Protein AF-A0AAW2NXW3-F1 (afdb_monomer_lite)

Foldseek 3Di:
DDDDDDDDPDDDDDDDDDDDDPDDDDDDDDDDDDDDDPDPPPPPPPPDALVNVCVVVVCVVPVAQAWDQDRVSAIWGQLQGPPRDPVNIHGVVVVVCQACPDVVVVHVNDDDDDDDDRLSNVLNVLVVVQVVQVVVCVVVVPDDGDEAEAECVVPVPLVSLLSCQQSCQVVLHAYEYADPVSLVSRLVSNVNHHPSRDYHYHHDADPVNVVVVVVSVVPD

pLDDT: mean 82.77, std 23.35, range [29.09, 98.38]

InterPro domains:
  IPR000183 Ornithine/DAP/Arg decarboxylase [PR01179] (150-168)
  IPR000183 Ornithine/DAP/Arg decarboxylase [PR01179] (174-186)
  IPR002985 Arginine decarboxylase [PR01180] (118-133)
  IPR002985 Arginine decarboxylase [PR01180] (142-156)
  IPR002985 Arginine decarboxylase [PR01180] (200-215)
  IPR002985 Arginine decarboxylase [PTHR43295] (1-215)
  IPR009006 Alanine racemase/group IV decarboxylase, C-terminal [G3DSA:2.40.37.10] (53-134)
  IPR022644 Orn/DAP/Arg decarboxylase 2, N-terminal [PF02784] (145-211)
  IPR022653 Orn/DAP/Arg decarboxylase 2, pyridoxal-phosphate binding site [PS00878] (150-168)
  IPR029066 PLP-binding barrel [G3DSA:3.20.20.10] (135-218)
  IPR029066 PLP-binding barrel [SSF51419] (118-214)

Organism: NCBI:txid2727405

Radius of gyration: 26.41 Å; chains: 1; bounding box: 57×68×71 Å

Structure (mmCIF, N/CA/C/O backbone):
data_AF-A0AAW2NXW3-F1
#
_entry.id   AF-A0AAW2NXW3-F1
#
loop_
_atom_site.group_PDB
_atom_site.id
_atom_site.type_symbol
_atom_site.label_atom_id
_atom_site.label_alt_id
_atom_site.label_comp_id
_atom_site.label_asym_id
_atom_site.label_entity_id
_atom_site.label_seq_id
_atom_site.pdbx_PDB_ins_code
_atom_site.Cartn_x
_atom_site.Cartn_y
_atom_site.Cartn_z
_atom_site.occupancy
_atom_site.B_iso_or_equiv
_atom_site.auth_seq_id
_atom_site.auth_comp_id
_atom_site.auth_asym_id
_atom_site.auth_atom_id
_atom_site.pdbx_PDB_model_num
ATOM 1 N N . MET A 1 1 ? -32.831 2.245 -18.316 1.00 34.44 1 MET A N 1
ATOM 2 C CA . MET A 1 1 ? -31.480 2.529 -18.850 1.00 34.44 1 MET A CA 1
ATOM 3 C C . MET A 1 1 ? -30.605 1.353 -18.450 1.00 34.44 1 MET A C 1
ATOM 5 O O . MET A 1 1 ? -30.630 1.027 -17.270 1.00 34.44 1 MET A O 1
ATOM 9 N N . PRO A 1 2 ? -30.022 0.610 -19.402 1.00 33.34 2 PRO A N 1
ATOM 10 C CA . PRO A 1 2 ? -29.651 -0.782 -19.176 1.00 33.34 2 PRO A CA 1
ATOM 11 C C . PRO A 1 2 ? -28.351 -0.919 -18.380 1.00 33.34 2 PRO A C 1
ATOM 13 O O . PRO A 1 2 ? -27.400 -0.168 -18.585 1.00 33.34 2 PRO A O 1
ATOM 16 N N . ALA A 1 3 ? -28.355 -1.900 -17.479 1.00 31.42 3 ALA A N 1
ATOM 17 C CA . ALA A 1 3 ? -27.211 -2.366 -16.716 1.00 31.42 3 ALA A CA 1
ATOM 18 C C . ALA A 1 3 ? -26.227 -3.098 -17.640 1.00 31.42 3 ALA A C 1
ATOM 20 O O . ALA A 1 3 ? -26.610 -4.011 -18.374 1.00 31.42 3 ALA A O 1
ATOM 21 N N . LEU A 1 4 ? -24.963 -2.683 -17.599 1.00 32.81 4 LEU A N 1
ATOM 22 C CA . LEU A 1 4 ? -23.849 -3.374 -18.236 1.00 32.81 4 LEU A CA 1
ATOM 23 C C . LEU A 1 4 ? -23.325 -4.404 -17.231 1.00 32.81 4 LEU A C 1
ATOM 25 O O . LEU A 1 4 ? -22.691 -4.057 -16.239 1.00 32.81 4 LEU A O 1
ATOM 29 N N . ALA A 1 5 ? -23.672 -5.667 -17.467 1.00 31.00 5 ALA A N 1
ATOM 30 C CA . ALA A 1 5 ? -23.136 -6.803 -16.741 1.00 31.00 5 ALA A CA 1
ATOM 31 C C . ALA A 1 5 ? -21.663 -6.997 -17.134 1.00 31.00 5 ALA A C 1
ATOM 33 O O . ALA A 1 5 ? -21.364 -7.330 -18.281 1.00 31.00 5 ALA A O 1
ATOM 34 N N . CYS A 1 6 ? -20.747 -6.794 -16.190 1.00 33.09 6 CYS A N 1
ATOM 35 C CA . CYS A 1 6 ? -19.387 -7.306 -16.305 1.00 33.09 6 CYS A CA 1
ATOM 36 C C . CYS A 1 6 ? -19.410 -8.782 -15.901 1.00 33.09 6 CYS A C 1
ATOM 38 O O . CYS A 1 6 ? -19.396 -9.115 -14.718 1.00 33.09 6 CYS A O 1
ATOM 40 N N . CYS A 1 7 ? -19.486 -9.669 -16.891 1.00 30.23 7 CYS A N 1
ATOM 41 C CA . CYS A 1 7 ? -19.223 -11.088 -16.697 1.00 30.23 7 CYS A CA 1
ATOM 42 C C . CYS A 1 7 ? -17.738 -11.256 -16.347 1.00 30.23 7 CYS A C 1
ATOM 44 O O . CYS A 1 7 ? -16.876 -11.057 -17.200 1.00 30.23 7 CYS A O 1
ATOM 46 N N . VAL A 1 8 ? -17.439 -11.597 -15.095 1.00 34.78 8 VAL A N 1
ATOM 47 C CA . VAL A 1 8 ? -16.129 -12.131 -14.713 1.00 34.78 8 VAL A CA 1
ATOM 48 C C . VAL A 1 8 ? -16.218 -13.640 -14.894 1.00 34.78 8 VAL A C 1
ATOM 50 O O . VAL A 1 8 ? -16.958 -14.308 -14.171 1.00 34.78 8 VAL A O 1
ATOM 53 N N . ASP A 1 9 ? -15.515 -14.168 -15.895 1.00 29.09 9 ASP A N 1
ATOM 54 C CA . ASP A 1 9 ? -15.383 -15.610 -16.089 1.00 29.09 9 ASP A CA 1
ATOM 55 C C . ASP A 1 9 ? -14.769 -16.245 -14.835 1.00 29.09 9 ASP A C 1
ATOM 57 O O . ASP A 1 9 ? -13.710 -15.839 -14.346 1.00 29.09 9 ASP A O 1
ATOM 61 N N . ALA A 1 10 ? -15.470 -17.246 -14.305 1.00 32.59 10 ALA A N 1
ATOM 62 C CA . ALA A 1 10 ? -15.062 -18.009 -13.140 1.00 32.59 10 ALA A CA 1
ATOM 63 C C . ALA A 1 10 ? -13.725 -18.716 -13.412 1.00 32.59 10 ALA A C 1
ATOM 65 O O . ALA A 1 10 ? -13.622 -19.596 -14.269 1.00 32.59 10 ALA A O 1
ATOM 66 N N . ALA A 1 11 ? -12.694 -18.338 -12.656 1.00 35.19 11 ALA A N 1
ATOM 67 C CA . ALA A 1 11 ? -11.405 -19.007 -12.675 1.00 35.19 11 ALA A CA 1
ATOM 68 C C . ALA A 1 11 ? -11.547 -20.465 -12.204 1.00 35.19 11 ALA A C 1
ATOM 70 O O . ALA A 1 11 ? -12.103 -20.758 -11.144 1.00 35.19 11 ALA A O 1
ATOM 71 N N . VAL A 1 12 ? -11.012 -21.372 -13.019 1.00 35.22 12 VAL A N 1
ATOM 72 C CA . VAL A 1 12 ? -10.866 -22.806 -12.755 1.00 35.22 12 VAL A CA 1
ATOM 73 C C . VAL A 1 12 ? -10.149 -23.034 -11.419 1.00 35.22 12 VAL A C 1
ATOM 75 O O . VAL A 1 12 ? -9.087 -22.467 -11.165 1.00 35.22 12 VAL A O 1
ATOM 78 N N . SER A 1 13 ? -10.727 -23.885 -10.569 1.00 32.75 13 SER A N 1
ATOM 79 C CA . SER A 1 13 ? -10.173 -24.267 -9.266 1.00 32.75 13 SER A CA 1
ATOM 80 C C . SER A 1 13 ? -8.780 -24.911 -9.402 1.00 32.75 13 SER A C 1
ATOM 82 O O . SER A 1 13 ? -8.627 -25.837 -10.204 1.00 32.75 13 SER A O 1
ATOM 84 N N . PRO A 1 14 ? -7.765 -24.511 -8.611 1.00 34.91 14 PRO A N 1
ATOM 85 C CA . PRO A 1 14 ? -6.488 -25.207 -8.608 1.00 34.91 14 PRO A CA 1
ATOM 86 C C . PRO A 1 14 ? -6.605 -26.546 -7.868 1.00 34.91 14 PRO A C 1
ATOM 88 O O . PRO A 1 14 ? -7.103 -26.618 -6.744 1.00 34.91 14 PRO A O 1
ATOM 91 N N . GLN A 1 15 ? -6.129 -27.613 -8.512 1.00 31.02 15 GLN A N 1
ATOM 92 C CA . GLN A 1 15 ? -5.978 -28.941 -7.916 1.00 31.02 15 GLN A CA 1
ATOM 93 C C . GLN A 1 15 ? -5.048 -28.910 -6.684 1.00 31.02 15 GLN A C 1
ATOM 95 O O . GLN A 1 15 ? -4.090 -28.132 -6.657 1.00 31.02 15 GLN A O 1
ATOM 100 N N . PRO A 1 16 ? -5.287 -29.770 -5.675 1.00 29.66 16 PRO A N 1
ATOM 101 C CA . PRO A 1 16 ? -4.491 -29.802 -4.457 1.00 29.66 16 PRO A CA 1
ATOM 102 C C . PRO A 1 16 ? -3.085 -30.353 -4.729 1.00 29.66 16 PRO A C 1
ATOM 104 O O . PRO A 1 16 ? -2.904 -31.438 -5.279 1.00 29.66 16 PRO A O 1
ATOM 107 N N . TYR A 1 17 ? -2.079 -29.597 -4.299 1.00 34.62 17 TYR A N 1
ATOM 108 C CA . TYR A 1 17 ? -0.668 -29.971 -4.303 1.00 34.62 17 TYR A CA 1
ATOM 109 C C . TYR A 1 17 ? -0.425 -31.129 -3.320 1.00 34.62 17 TYR A C 1
ATOM 111 O O . TYR A 1 17 ? -0.245 -30.938 -2.119 1.00 34.62 17 TYR A O 1
ATOM 119 N N . ALA A 1 18 ? -0.413 -32.358 -3.828 1.00 29.73 18 ALA A N 1
ATOM 120 C CA . ALA A 1 18 ? 0.073 -33.509 -3.081 1.00 29.73 18 ALA A CA 1
ATOM 121 C C . ALA A 1 18 ? 1.613 -33.502 -3.071 1.00 29.73 18 ALA A C 1
ATOM 123 O O . ALA A 1 18 ? 2.258 -33.759 -4.088 1.00 29.73 18 ALA A O 1
ATOM 124 N N . PHE A 1 19 ? 2.205 -33.216 -1.908 1.00 34.91 19 PHE A N 1
ATOM 125 C CA . PHE A 1 19 ? 3.604 -33.535 -1.621 1.00 34.91 19 PHE A CA 1
ATOM 126 C C . PHE A 1 19 ? 3.775 -35.057 -1.683 1.00 34.91 19 PHE A C 1
ATOM 128 O O . PHE A 1 19 ? 3.238 -35.774 -0.840 1.00 34.91 19 PHE A O 1
ATOM 135 N N . SER A 1 20 ? 4.519 -35.555 -2.669 1.00 35.38 20 SER A N 1
ATOM 136 C CA . SER A 1 20 ? 4.907 -36.964 -2.745 1.00 35.38 20 SER A CA 1
ATOM 137 C C . SER A 1 20 ? 6.428 -37.098 -2.824 1.00 35.38 20 SER A C 1
ATOM 139 O O . SER A 1 20 ? 7.076 -36.477 -3.658 1.00 35.38 20 SER A O 1
ATOM 141 N N . GLY A 1 21 ? 6.957 -37.892 -1.888 1.00 29.89 21 GLY A N 1
ATOM 142 C CA . GLY A 1 21 ? 8.035 -38.858 -2.112 1.00 29.89 21 GLY A CA 1
ATOM 143 C C . GLY A 1 21 ? 9.401 -38.329 -2.542 1.00 29.89 21 GLY A C 1
ATOM 144 O O . GLY A 1 21 ? 9.671 -38.124 -3.717 1.00 29.89 21 GLY A O 1
ATOM 145 N N . TRP A 1 22 ? 10.312 -38.240 -1.582 1.00 34.41 22 TRP A N 1
ATOM 146 C CA . TRP A 1 22 ? 11.756 -38.162 -1.783 1.00 34.41 22 TRP A CA 1
ATOM 147 C C . TRP A 1 22 ? 12.298 -39.565 -2.109 1.00 34.41 22 TRP A C 1
ATOM 149 O O . TRP A 1 22 ? 12.953 -40.198 -1.284 1.00 34.41 22 TRP A O 1
ATOM 159 N N . ASP A 1 23 ? 12.014 -40.078 -3.306 1.00 34.47 23 ASP A N 1
ATOM 160 C CA . ASP A 1 23 ? 12.577 -41.359 -3.741 1.00 34.47 23 ASP A CA 1
ATOM 161 C C . ASP A 1 23 ? 14.023 -41.172 -4.218 1.00 34.47 23 ASP A C 1
ATOM 163 O O . ASP A 1 23 ? 14.317 -40.649 -5.293 1.00 34.47 23 ASP A O 1
ATOM 167 N N . SER A 1 24 ? 14.947 -41.603 -3.361 1.00 37.62 24 SER A N 1
ATOM 168 C CA . SER A 1 24 ? 16.380 -41.690 -3.631 1.00 37.62 24 SER A CA 1
ATOM 169 C C . SER A 1 24 ? 16.678 -42.986 -4.387 1.00 37.62 24 SER A C 1
ATOM 171 O O . SER A 1 24 ? 16.947 -44.015 -3.772 1.00 37.62 24 SER A O 1
ATOM 173 N N . VAL A 1 25 ? 16.649 -42.950 -5.721 1.00 38.06 25 VAL A N 1
ATOM 174 C CA . VAL A 1 25 ? 17.168 -44.041 -6.563 1.00 38.06 25 VAL A CA 1
ATOM 175 C C . VAL A 1 25 ? 18.072 -43.453 -7.644 1.00 38.06 25 VAL A C 1
ATOM 177 O O . VAL A 1 25 ? 17.638 -42.689 -8.501 1.00 38.06 25 VAL A O 1
ATOM 180 N N . LEU A 1 26 ? 19.359 -43.800 -7.578 1.00 37.09 26 LEU A N 1
ATOM 181 C CA . LEU A 1 26 ? 20.359 -43.459 -8.591 1.00 37.09 26 LEU A CA 1
ATOM 182 C C . LEU A 1 26 ? 20.044 -44.197 -9.909 1.00 37.09 26 LEU A C 1
ATOM 184 O O . LEU A 1 26 ? 19.761 -45.397 -9.862 1.00 37.09 26 LEU A O 1
ATOM 188 N N . PRO A 1 27 ? 20.125 -43.549 -11.085 1.00 40.31 27 PRO A N 1
ATOM 189 C CA . PRO A 1 27 ? 19.896 -44.230 -12.354 1.00 40.31 27 PRO A CA 1
ATOM 190 C C . PRO A 1 27 ? 21.089 -45.121 -12.738 1.00 40.31 27 PRO A C 1
ATOM 192 O O . PRO A 1 27 ? 22.247 -44.706 -12.671 1.00 40.31 27 PRO A O 1
ATOM 195 N N . ALA A 1 28 ? 20.791 -46.352 -13.158 1.00 44.47 28 ALA A N 1
ATOM 196 C CA . ALA A 1 28 ? 21.757 -47.313 -13.683 1.00 44.47 28 ALA A CA 1
ATOM 197 C C . ALA A 1 28 ? 22.238 -46.945 -15.102 1.00 44.47 28 ALA A C 1
ATOM 199 O O . ALA A 1 28 ? 21.503 -46.354 -15.894 1.00 44.47 28 ALA A O 1
ATOM 200 N N . SER A 1 29 ? 23.478 -47.330 -15.417 1.00 39.34 29 SER A N 1
ATOM 201 C CA . SER A 1 29 ? 24.148 -47.137 -16.711 1.00 39.34 29 SER A CA 1
ATOM 202 C C . SER A 1 29 ? 23.419 -47.825 -17.885 1.00 39.34 29 SER A C 1
ATOM 204 O O . SER A 1 29 ? 22.845 -48.899 -17.693 1.00 39.34 29 SER A O 1
ATOM 206 N N . PRO A 1 30 ? 23.467 -47.269 -19.113 1.00 46.16 30 PRO A N 1
ATOM 207 C CA . PRO A 1 30 ? 22.699 -47.780 -20.250 1.00 46.16 30 PRO A CA 1
ATOM 208 C C . PRO A 1 30 ? 23.391 -48.964 -20.960 1.00 46.16 30 PRO A C 1
ATOM 210 O O . PRO A 1 30 ? 24.623 -49.039 -20.955 1.00 46.16 30 PRO A O 1
ATOM 213 N N . PRO A 1 31 ? 22.640 -49.859 -21.637 1.00 39.12 31 PRO A N 1
ATOM 214 C CA . PRO A 1 31 ? 23.224 -50.854 -22.526 1.00 39.12 31 PRO A CA 1
ATOM 215 C C . PRO A 1 31 ? 23.544 -50.249 -23.903 1.00 39.12 31 PRO A C 1
ATOM 217 O O . PRO A 1 31 ? 22.767 -49.491 -24.482 1.00 39.12 31 PRO A O 1
ATOM 220 N N . SER A 1 32 ? 24.702 -50.620 -24.440 1.00 41.66 32 SER A N 1
ATOM 221 C CA . SER A 1 32 ? 25.136 -50.359 -25.811 1.00 41.66 32 SER A CA 1
ATOM 222 C C . SER A 1 32 ? 24.399 -51.263 -26.804 1.00 41.66 32 SER A C 1
ATOM 224 O O . SER A 1 32 ? 24.387 -52.467 -26.580 1.00 41.66 32 SER A O 1
ATOM 226 N N . HIS A 1 33 ? 23.849 -50.719 -27.901 1.00 36.16 33 HIS A N 1
ATOM 227 C CA . HIS A 1 33 ? 24.070 -51.195 -29.284 1.00 36.16 33 HIS A CA 1
ATOM 228 C C . HIS A 1 33 ? 23.225 -50.454 -30.345 1.00 36.16 33 HIS A C 1
ATOM 230 O O . HIS A 1 33 ? 22.079 -50.079 -30.123 1.00 36.16 33 HIS A O 1
ATOM 236 N N . ASN A 1 34 ? 23.838 -50.376 -31.532 1.00 35.91 34 ASN A N 1
ATOM 237 C CA . ASN A 1 34 ? 23.347 -50.046 -32.874 1.00 35.91 34 ASN A CA 1
ATOM 238 C C . ASN A 1 34 ? 23.176 -48.579 -33.304 1.00 35.91 34 ASN A C 1
ATOM 240 O O . ASN A 1 34 ? 22.115 -47.966 -33.260 1.00 35.91 34 ASN A O 1
ATOM 244 N N . THR A 1 35 ? 24.272 -48.103 -33.898 1.00 43.00 35 THR A N 1
ATOM 245 C CA . THR A 1 35 ? 24.396 -47.031 -34.884 1.00 43.00 35 THR A CA 1
ATOM 246 C C . THR A 1 35 ? 23.439 -47.204 -36.067 1.00 43.00 35 THR A C 1
ATOM 248 O O . THR A 1 35 ? 23.684 -48.003 -36.968 1.00 43.00 35 THR A O 1
ATOM 251 N N . SER A 1 36 ? 22.394 -46.382 -36.100 1.00 39.72 36 SER A N 1
ATOM 252 C CA . SER A 1 36 ? 21.793 -45.883 -37.339 1.00 39.72 36 SER A CA 1
ATOM 253 C C . SER A 1 36 ? 21.987 -44.373 -37.326 1.00 39.72 36 SER A C 1
ATOM 255 O O . SER A 1 36 ? 21.439 -43.676 -36.476 1.00 39.72 36 SER A O 1
ATOM 257 N N . SER A 1 37 ? 22.857 -43.883 -38.203 1.00 44.09 37 SER A N 1
ATOM 258 C CA . SER A 1 37 ? 23.232 -42.477 -38.314 1.00 44.09 37 SER A CA 1
ATOM 259 C C . SER A 1 37 ? 22.058 -41.638 -38.822 1.00 44.09 37 SER A C 1
ATOM 261 O O . SER A 1 37 ? 21.928 -41.394 -40.021 1.00 44.09 37 SER A O 1
ATOM 263 N N . VAL A 1 38 ? 21.213 -41.171 -37.908 1.00 46.75 38 VAL A N 1
ATOM 264 C CA . VAL A 1 38 ? 20.462 -39.933 -38.110 1.00 46.75 38 VAL A CA 1
ATOM 265 C C . VAL A 1 38 ? 21.359 -38.834 -37.565 1.00 46.75 38 VAL A C 1
ATOM 267 O O . VAL A 1 38 ? 21.702 -38.838 -36.383 1.00 46.75 38 VAL A O 1
ATOM 270 N N . ALA A 1 39 ? 21.824 -37.955 -38.453 1.00 42.72 39 ALA A N 1
ATOM 271 C CA . ALA A 1 39 ? 22.606 -36.786 -38.078 1.00 42.72 39 ALA A CA 1
ATOM 272 C C . ALA A 1 39 ? 21.916 -36.080 -36.899 1.00 42.72 39 ALA A C 1
ATOM 274 O O . ALA A 1 39 ? 20.696 -35.894 -36.960 1.00 42.72 39 ALA A O 1
ATOM 275 N N . PRO A 1 40 ? 22.635 -35.694 -35.829 1.00 45.16 40 PRO A N 1
ATOM 276 C CA . PRO A 1 40 ? 22.021 -34.860 -34.819 1.00 45.16 40 PRO A CA 1
ATOM 277 C C . PRO A 1 40 ? 21.632 -33.577 -35.544 1.00 45.16 40 PRO A C 1
ATOM 279 O O . PRO A 1 40 ? 22.501 -32.846 -36.024 1.00 45.16 40 PRO A O 1
ATOM 282 N N . ALA A 1 41 ? 20.326 -33.334 -35.681 1.00 49.22 41 ALA A N 1
ATOM 283 C CA . ALA A 1 41 ? 19.840 -31.996 -35.947 1.00 49.22 41 ALA A CA 1
ATOM 284 C C . ALA A 1 41 ? 20.521 -31.139 -34.889 1.00 49.22 41 ALA A C 1
ATOM 286 O O . ALA A 1 41 ? 20.299 -31.342 -33.694 1.00 49.22 41 ALA A O 1
ATOM 287 N N . SER A 1 42 ? 21.462 -30.307 -35.328 1.00 46.72 42 SER A N 1
ATOM 288 C CA . SER A 1 42 ? 22.181 -29.382 -34.477 1.00 46.72 42 SER A CA 1
ATOM 289 C C . SER A 1 42 ? 21.118 -28.625 -33.702 1.00 46.72 42 SER A C 1
ATOM 291 O O . SER A 1 42 ? 20.422 -27.789 -34.282 1.00 46.72 42 SER A O 1
ATOM 293 N N . ALA A 1 43 ? 20.928 -28.981 -32.432 1.00 57.59 43 ALA A N 1
ATOM 294 C CA . ALA A 1 43 ? 20.093 -28.223 -31.532 1.00 57.59 43 ALA A CA 1
ATOM 295 C C . ALA A 1 43 ? 20.817 -26.893 -31.389 1.00 57.59 43 ALA A C 1
ATOM 297 O O . ALA A 1 43 ? 21.755 -26.753 -30.605 1.00 57.59 43 ALA A O 1
ATOM 298 N N . VAL A 1 44 ? 20.452 -25.952 -32.257 1.00 56.41 44 VAL A N 1
ATOM 299 C CA . VAL A 1 44 ? 20.810 -24.550 -32.124 1.00 56.41 44 VAL A CA 1
ATOM 300 C C . VAL A 1 44 ? 20.444 -24.224 -30.679 1.00 56.41 44 VAL A C 1
ATOM 302 O O . VAL A 1 44 ? 19.284 -24.461 -30.322 1.00 56.41 44 VAL A O 1
ATOM 305 N N . PRO A 1 45 ? 21.385 -23.810 -29.811 1.00 58.12 45 PRO A N 1
ATOM 306 C CA . PRO A 1 45 ? 21.021 -23.450 -28.452 1.00 58.12 45 PRO A CA 1
ATOM 307 C C . PRO A 1 45 ? 19.915 -22.409 -28.576 1.00 58.12 45 PRO A C 1
ATOM 309 O O . PRO A 1 45 ? 20.114 -21.379 -29.225 1.00 58.12 45 PRO A O 1
ATOM 312 N N . ALA A 1 46 ? 18.721 -22.750 -28.084 1.00 72.56 46 ALA A N 1
ATOM 313 C CA . ALA A 1 46 ? 17.541 -21.919 -28.251 1.00 72.56 46 ALA A CA 1
ATOM 314 C C . ALA A 1 46 ? 17.906 -20.502 -27.801 1.00 72.56 46 ALA A C 1
ATOM 316 O O . ALA A 1 46 ? 18.374 -20.319 -26.675 1.00 72.56 46 ALA A O 1
ATOM 317 N N . VAL A 1 47 ? 17.774 -19.528 -28.708 1.00 87.75 47 VAL A N 1
ATOM 318 C CA . VAL A 1 47 ? 18.184 -18.144 -28.450 1.00 87.75 47 VAL A CA 1
ATOM 319 C C . VAL A 1 47 ? 17.536 -17.695 -27.142 1.00 87.75 47 VAL A C 1
ATOM 321 O O . VAL A 1 47 ? 16.317 -17.788 -26.983 1.00 87.75 47 VAL A O 1
ATOM 324 N N . TRP A 1 48 ? 18.359 -17.276 -26.176 1.00 89.50 48 TRP A N 1
ATOM 325 C CA . TRP A 1 48 ? 17.872 -16.886 -24.858 1.00 89.50 48 TRP A CA 1
ATOM 326 C C . TRP A 1 48 ? 16.928 -15.690 -24.994 1.00 89.50 48 TRP A C 1
ATOM 328 O O . TRP A 1 48 ? 17.323 -14.639 -25.498 1.00 89.50 48 TRP A O 1
ATOM 338 N N . SER A 1 49 ? 15.676 -15.858 -24.569 1.00 92.94 49 SER A N 1
ATOM 339 C CA . SER A 1 49 ? 14.627 -14.847 -24.699 1.00 92.94 49 SER A CA 1
ATOM 340 C C . SER A 1 49 ? 14.266 -14.241 -23.336 1.00 92.94 49 SER A C 1
ATOM 342 O O . SER A 1 49 ? 14.476 -14.884 -22.303 1.00 92.94 49 SER A O 1
ATOM 344 N N . PRO A 1 50 ? 13.660 -13.038 -23.296 1.00 93.75 50 PRO A N 1
ATOM 345 C CA . PRO A 1 50 ? 13.082 -12.486 -22.069 1.00 93.75 50 PRO A CA 1
ATOM 346 C C . PRO A 1 50 ? 12.118 -13.446 -21.359 1.00 93.75 50 PRO A C 1
ATOM 348 O O . PRO A 1 50 ? 12.122 -13.521 -20.132 1.00 93.75 50 PRO A O 1
ATOM 351 N N . ALA A 1 51 ? 11.350 -14.235 -22.119 1.00 93.00 51 ALA A N 1
ATOM 352 C CA . ALA A 1 51 ? 10.445 -15.243 -21.573 1.00 93.00 51 ALA A CA 1
ATOM 353 C C . ALA A 1 51 ? 11.198 -16.366 -20.838 1.00 93.00 51 ALA A C 1
ATOM 355 O O . ALA A 1 51 ? 10.750 -16.814 -19.785 1.00 93.00 51 ALA A O 1
ATOM 356 N N . HIS A 1 52 ? 12.374 -16.779 -21.332 1.00 93.00 52 HIS A N 1
ATOM 357 C CA . HIS A 1 52 ? 13.223 -17.740 -20.620 1.00 93.00 52 HIS A CA 1
ATOM 358 C C . HIS A 1 52 ? 13.714 -17.171 -19.283 1.00 93.00 52 HIS A C 1
ATOM 360 O O . HIS A 1 52 ? 13.668 -17.878 -18.280 1.00 93.00 52 HIS A O 1
ATOM 366 N N . SER A 1 53 ? 14.117 -15.894 -19.235 1.00 91.12 53 SER A N 1
ATOM 367 C CA . SER A 1 53 ? 14.478 -15.225 -17.974 1.00 91.12 53 SER A CA 1
ATOM 368 C C . SER A 1 53 ? 13.29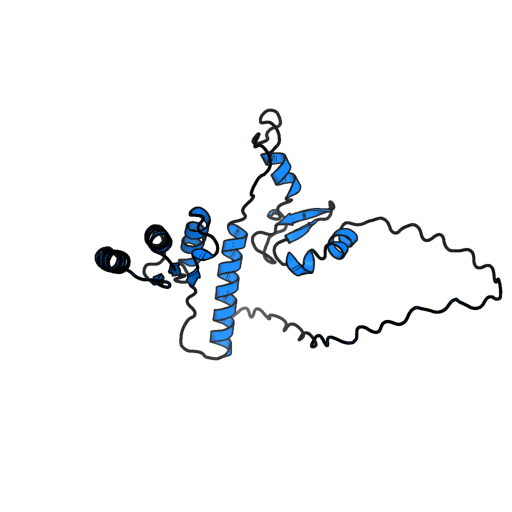5 -15.139 -17.006 1.00 91.12 53 SER A C 1
ATOM 370 O O . SER A 1 53 ? 13.449 -15.457 -15.828 1.00 91.12 53 SER A O 1
ATOM 372 N N . ALA A 1 54 ? 12.115 -14.733 -17.488 1.00 94.12 54 ALA A N 1
ATOM 373 C CA . ALA A 1 54 ? 10.905 -14.631 -16.672 1.00 94.12 54 ALA A CA 1
ATOM 374 C C . ALA A 1 54 ? 10.527 -15.984 -16.050 1.00 94.12 54 ALA A C 1
ATOM 376 O O . ALA A 1 54 ? 10.228 -16.049 -14.857 1.00 94.12 54 ALA A O 1
ATOM 377 N N . LEU A 1 55 ? 10.629 -17.065 -16.834 1.00 94.50 55 LEU A N 1
ATOM 378 C CA . LEU A 1 55 ? 10.383 -18.431 -16.381 1.00 94.50 55 LEU A CA 1
ATOM 379 C C . LEU A 1 55 ? 11.448 -18.914 -15.389 1.00 94.50 55 LEU A C 1
ATOM 381 O O . LEU A 1 55 ? 11.102 -19.445 -14.334 1.00 94.50 55 LEU A O 1
ATOM 385 N N . LEU A 1 56 ? 12.734 -18.706 -15.700 1.00 94.31 56 LEU A N 1
ATOM 386 C CA . LEU A 1 56 ? 13.853 -19.116 -14.846 1.00 94.31 56 LEU A CA 1
ATOM 387 C C . LEU A 1 56 ? 13.749 -18.485 -13.451 1.00 94.31 56 LEU A C 1
ATOM 389 O O . LEU A 1 56 ? 13.882 -19.183 -12.449 1.00 94.31 56 LEU A O 1
ATOM 393 N N . TYR A 1 57 ? 13.471 -17.179 -13.389 1.00 95.25 57 TYR A N 1
ATOM 394 C CA . TYR A 1 57 ? 13.323 -16.434 -12.134 1.00 95.25 57 TYR A CA 1
ATOM 395 C C . TYR A 1 57 ? 11.896 -16.442 -11.571 1.00 95.25 57 TYR A C 1
ATOM 397 O O . TYR A 1 57 ? 11.637 -15.810 -10.544 1.00 95.25 57 TYR A O 1
ATOM 405 N N . ARG A 1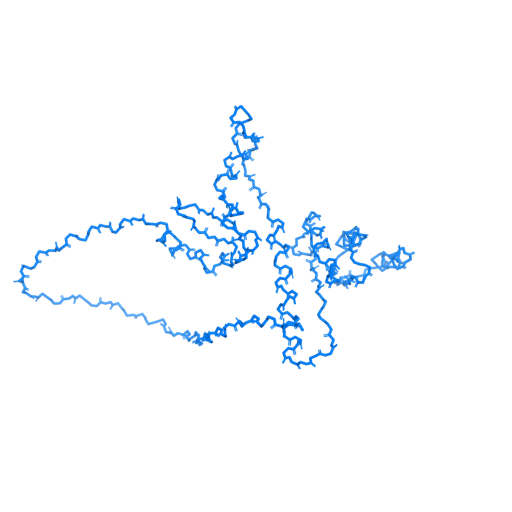 58 ? 10.973 -17.155 -12.230 1.00 95.75 58 ARG A N 1
ATOM 406 C CA . ARG A 1 58 ? 9.555 -17.276 -11.862 1.00 95.75 58 ARG A CA 1
ATOM 407 C C . ARG A 1 58 ? 8.898 -15.930 -11.553 1.00 95.75 58 ARG A C 1
ATOM 409 O O . ARG A 1 58 ? 8.147 -15.823 -10.585 1.00 95.75 58 ARG A O 1
ATOM 416 N N . VAL A 1 59 ? 9.193 -14.907 -12.356 1.00 95.69 59 VAL A N 1
ATOM 417 C CA . VAL A 1 59 ? 8.723 -13.531 -12.115 1.00 95.69 59 VAL A CA 1
ATOM 418 C C . VAL A 1 59 ? 7.200 -13.487 -12.029 1.00 95.69 59 VAL A C 1
ATOM 420 O O . VAL A 1 59 ? 6.665 -12.869 -11.117 1.00 95.69 59 VAL A O 1
ATOM 423 N N . ASP A 1 60 ? 6.500 -14.239 -12.877 1.00 92.06 60 ASP A N 1
ATOM 424 C CA . ASP A 1 60 ? 5.034 -14.293 -12.864 1.00 92.06 60 ASP A CA 1
ATOM 425 C C . ASP A 1 60 ? 4.456 -14.934 -11.588 1.00 92.06 60 ASP A C 1
ATOM 427 O O . ASP A 1 60 ? 3.307 -14.681 -11.239 1.00 92.06 60 ASP A O 1
ATOM 431 N N . GLY A 1 61 ? 5.242 -15.734 -10.857 1.00 94.75 61 GLY A N 1
ATOM 432 C CA . GLY A 1 61 ? 4.790 -16.412 -9.639 1.00 94.75 61 GLY A CA 1
ATOM 433 C C . GLY A 1 61 ? 4.737 -15.516 -8.398 1.00 94.75 61 GLY A C 1
ATOM 434 O O . GLY A 1 61 ? 3.894 -15.729 -7.533 1.00 94.75 61 GLY A O 1
ATOM 435 N N . TRP A 1 62 ? 5.626 -14.525 -8.292 1.00 94.75 62 TRP A N 1
ATOM 436 C CA . TRP A 1 62 ? 5.692 -13.610 -7.139 1.00 94.75 62 TRP A CA 1
ATOM 437 C C . TRP A 1 62 ? 5.424 -12.150 -7.508 1.00 94.75 62 TRP A C 1
ATOM 439 O O . TRP A 1 62 ? 5.045 -11.354 -6.652 1.00 94.75 62 TRP A O 1
ATOM 449 N N . GLY A 1 63 ? 5.661 -11.785 -8.767 1.00 94.62 63 GLY A N 1
ATOM 450 C CA . GLY A 1 63 ? 5.573 -10.420 -9.258 1.00 94.62 63 GLY A CA 1
ATOM 451 C C . GLY A 1 63 ? 4.170 -10.026 -9.692 1.00 94.62 63 GLY A C 1
ATOM 452 O O . GLY A 1 63 ? 3.806 -8.856 -9.575 1.00 94.62 63 GLY A O 1
ATOM 453 N N . ALA A 1 64 ? 3.364 -10.977 -10.166 1.00 92.06 64 ALA A N 1
ATOM 454 C CA . ALA A 1 64 ? 2.040 -10.682 -10.691 1.00 92.06 64 ALA A CA 1
ATOM 455 C C . ALA A 1 64 ? 1.106 -10.064 -9.623 1.00 92.06 64 ALA A C 1
ATOM 457 O O . ALA A 1 64 ? 1.135 -10.467 -8.459 1.00 92.06 64 ALA A O 1
ATOM 458 N N . PRO A 1 65 ? 0.242 -9.102 -10.000 1.00 95.00 65 PRO A N 1
ATOM 459 C CA . PRO A 1 65 ? 0.121 -8.474 -11.323 1.00 95.00 65 PRO A CA 1
ATOM 460 C C . PRO A 1 65 ? 1.059 -7.266 -11.553 1.00 9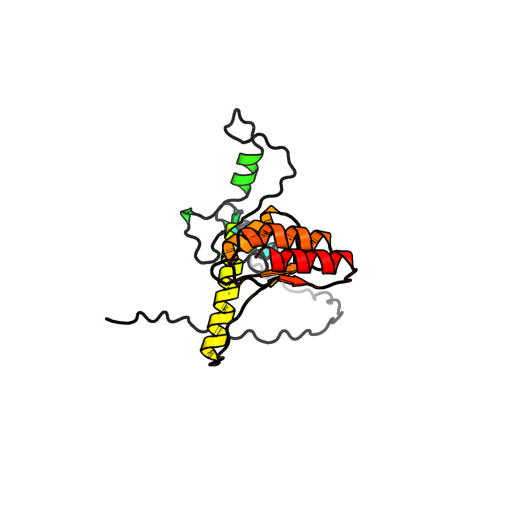5.00 65 PRO A C 1
ATOM 462 O O . PRO A 1 65 ? 0.964 -6.615 -12.590 1.00 95.00 65 PRO A O 1
ATOM 465 N N . TYR A 1 66 ? 1.932 -6.933 -10.599 1.00 97.25 66 TYR A N 1
ATOM 466 C CA . TYR A 1 66 ? 2.650 -5.652 -10.550 1.00 97.25 66 TYR A CA 1
ATOM 467 C C . TYR A 1 66 ? 4.029 -5.665 -11.201 1.00 97.25 66 TYR A C 1
ATOM 469 O O . TYR A 1 66 ? 4.459 -4.645 -11.721 1.00 97.25 66 TYR A O 1
ATOM 477 N N . PHE A 1 67 ? 4.744 -6.784 -11.160 1.00 96.94 67 PHE A N 1
ATOM 478 C CA . PHE A 1 67 ? 6.092 -6.917 -11.699 1.00 96.94 67 PHE A CA 1
ATOM 479 C C . PHE A 1 67 ? 6.106 -7.958 -12.807 1.00 96.94 67 PHE A C 1
ATOM 481 O O . P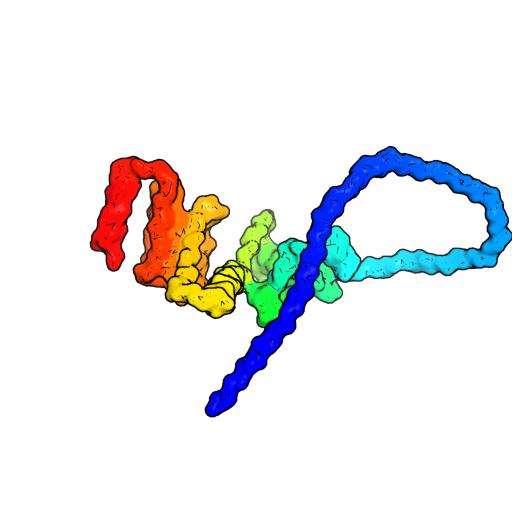HE A 1 67 ? 5.582 -9.058 -12.649 1.00 96.94 67 PHE A O 1
ATOM 488 N N . THR A 1 68 ? 6.723 -7.604 -13.928 1.00 95.38 68 THR A N 1
ATOM 489 C CA . THR A 1 68 ? 6.852 -8.474 -15.099 1.00 95.38 68 THR A CA 1
ATOM 490 C C . THR A 1 68 ? 8.182 -8.225 -15.811 1.00 95.38 68 THR A C 1
ATOM 492 O O . THR A 1 68 ? 8.966 -7.367 -15.401 1.00 95.38 68 THR A O 1
ATOM 495 N N . VAL A 1 69 ? 8.447 -8.972 -16.879 1.00 95.19 69 VAL A N 1
ATOM 496 C CA . VAL A 1 69 ? 9.595 -8.773 -17.767 1.00 95.19 69 VAL A CA 1
ATOM 497 C C . VAL A 1 69 ? 9.092 -8.242 -19.105 1.00 95.19 69 VAL A C 1
ATOM 499 O O . VAL A 1 69 ? 8.274 -8.878 -19.764 1.00 95.19 69 VAL A O 1
ATOM 502 N N . ASN A 1 70 ? 9.579 -7.070 -19.515 1.00 92.62 70 ASN A N 1
ATOM 503 C CA . ASN A 1 70 ? 9.182 -6.453 -20.780 1.00 92.62 70 ASN A CA 1
ATOM 504 C C . ASN A 1 70 ? 9.927 -7.056 -21.989 1.00 92.62 70 ASN A C 1
ATOM 506 O O . ASN A 1 70 ? 10.850 -7.861 -21.848 1.00 92.62 70 ASN A O 1
ATOM 510 N N . SER A 1 71 ? 9.561 -6.635 -23.204 1.00 91.62 71 SER A N 1
ATOM 511 C CA . SER A 1 71 ? 10.162 -7.129 -24.456 1.00 91.62 71 SER A CA 1
ATOM 512 C C . SER A 1 71 ? 11.665 -6.856 -24.583 1.00 91.62 71 SER A C 1
ATOM 514 O O . SER A 1 71 ? 12.342 -7.530 -25.354 1.00 91.62 71 SER A O 1
ATOM 516 N N . ASN A 1 72 ? 12.197 -5.889 -23.828 1.00 91.88 72 ASN A N 1
ATOM 517 C CA . ASN A 1 72 ? 13.627 -5.581 -23.787 1.00 91.88 72 ASN A CA 1
ATOM 518 C C . ASN A 1 72 ? 14.387 -6.456 -22.775 1.00 91.88 72 ASN A C 1
ATOM 520 O O . ASN A 1 72 ? 15.596 -6.300 -22.632 1.00 91.88 72 ASN A O 1
ATOM 524 N N . GLY A 1 73 ? 13.698 -7.348 -22.054 1.00 92.75 73 GLY A N 1
ATOM 525 C CA . GLY A 1 73 ? 14.286 -8.180 -21.004 1.00 92.75 73 GLY A CA 1
ATOM 526 C C . GLY A 1 73 ? 14.468 -7.475 -19.660 1.00 92.75 73 GLY A C 1
ATOM 527 O O . GLY A 1 73 ? 15.099 -8.042 -18.771 1.00 92.75 73 GLY A O 1
ATOM 528 N N . ASN A 1 74 ? 13.921 -6.267 -19.487 1.00 95.44 74 ASN A N 1
ATOM 529 C CA . ASN A 1 74 ? 14.012 -5.520 -18.232 1.00 95.44 74 ASN A CA 1
ATOM 530 C C . ASN A 1 74 ? 12.818 -5.815 -17.322 1.00 95.44 74 ASN A C 1
ATOM 532 O O . ASN A 1 74 ? 11.710 -6.079 -17.798 1.00 95.44 74 ASN A O 1
ATOM 536 N N . VAL A 1 75 ? 13.029 -5.683 -16.010 1.00 96.00 75 VAL A N 1
ATOM 537 C CA . VAL A 1 75 ? 11.927 -5.674 -15.042 1.00 96.00 75 VAL A CA 1
ATOM 538 C C . VAL A 1 75 ? 11.077 -4.432 -15.260 1.00 96.00 75 VAL A C 1
ATOM 540 O O . VAL A 1 75 ? 11.579 -3.309 -15.350 1.00 96.00 75 VAL A O 1
ATOM 543 N N . SER A 1 76 ? 9.780 -4.667 -15.312 1.00 95.94 76 SER A N 1
ATOM 544 C CA . SER A 1 76 ? 8.754 -3.678 -15.565 1.00 95.94 76 SER A CA 1
ATOM 545 C C . SER A 1 76 ? 7.768 -3.638 -14.406 1.00 95.94 76 SER A C 1
ATOM 547 O O . SER A 1 76 ? 7.432 -4.687 -13.853 1.00 95.94 76 SER A O 1
ATOM 549 N N . VAL A 1 77 ? 7.308 -2.443 -14.043 1.00 97.62 77 VAL A N 1
ATOM 550 C CA . VAL A 1 77 ? 6.350 -2.215 -12.958 1.00 97.62 77 VAL A CA 1
ATOM 551 C C . VAL A 1 77 ? 5.031 -1.712 -13.532 1.00 97.62 77 VAL A C 1
ATOM 553 O O . VAL A 1 77 ? 4.999 -0.766 -14.318 1.00 97.62 77 VAL A O 1
ATOM 556 N N . ARG A 1 78 ? 3.941 -2.343 -13.111 1.00 97.50 78 ARG A N 1
ATOM 557 C CA . ARG A 1 78 ? 2.559 -2.059 -13.482 1.00 97.50 78 ARG A CA 1
ATOM 558 C C . ARG A 1 78 ? 1.830 -1.485 -12.265 1.00 97.50 78 ARG A C 1
ATOM 560 O O . ARG A 1 78 ? 1.327 -2.263 -11.456 1.00 97.50 78 ARG A O 1
ATOM 567 N N . PRO A 1 79 ? 1.836 -0.153 -12.063 1.00 96.44 79 PRO A N 1
ATOM 568 C CA . PRO A 1 79 ? 1.357 0.472 -10.827 1.00 96.44 79 PRO A CA 1
ATOM 569 C C . PRO A 1 79 ? -0.096 0.132 -10.468 1.00 96.44 79 PRO A C 1
ATOM 571 O O . PRO A 1 79 ? -0.414 0.019 -9.289 1.00 96.44 79 PRO A O 1
ATOM 574 N N . TYR A 1 80 ? -0.943 -0.108 -11.467 1.00 96.31 80 TYR A N 1
ATOM 575 C CA . TYR A 1 80 ? -2.362 -0.437 -11.315 1.00 96.31 80 TYR A CA 1
ATOM 576 C C . TYR A 1 80 ? -2.645 -1.911 -11.649 1.00 96.31 80 TYR A C 1
ATOM 578 O O . TYR A 1 80 ? -3.687 -2.248 -12.194 1.00 96.31 80 TYR A O 1
ATOM 586 N N . GLY A 1 81 ? -1.674 -2.802 -11.416 1.00 95.12 81 GLY A N 1
ATOM 587 C CA . GLY A 1 81 ? -1.822 -4.234 -11.680 1.00 95.12 81 GLY A CA 1
ATOM 588 C C . GLY A 1 81 ? -2.236 -4.530 -13.127 1.00 95.12 81 GLY A C 1
ATOM 589 O O . GLY A 1 81 ? -1.644 -3.996 -14.069 1.00 95.12 81 GLY A O 1
ATOM 590 N N . VAL A 1 82 ? -3.257 -5.377 -13.296 1.00 92.94 82 VAL A N 1
ATOM 591 C CA . VAL A 1 82 ? -3.798 -5.767 -14.613 1.00 92.94 82 VAL A CA 1
ATOM 592 C C . VAL A 1 82 ? -4.442 -4.603 -15.366 1.00 92.94 82 VAL A C 1
ATOM 594 O O . VAL A 1 82 ? -4.438 -4.613 -16.593 1.00 92.94 82 VAL A O 1
ATOM 597 N N . ASP A 1 83 ? -4.904 -3.581 -14.645 1.00 94.12 83 ASP A N 1
ATOM 598 C CA . ASP A 1 83 ? -5.561 -2.400 -15.208 1.00 94.12 83 ASP A CA 1
ATOM 599 C C . ASP A 1 83 ? -4.559 -1.331 -15.663 1.00 94.12 83 ASP A C 1
ATOM 601 O O . ASP A 1 83 ? -4.950 -0.283 -16.178 1.00 94.12 83 ASP A O 1
ATOM 605 N N . THR A 1 84 ? -3.252 -1.578 -15.505 1.00 95.31 84 THR A N 1
ATOM 606 C CA . THR A 1 84 ? -2.207 -0.645 -15.942 1.00 95.31 84 THR A CA 1
ATOM 607 C C . THR A 1 84 ? -2.238 -0.477 -17.463 1.00 95.31 84 THR A C 1
ATOM 609 O O . THR A 1 84 ? -1.938 -1.428 -18.192 1.00 95.31 84 THR A O 1
ATOM 612 N N . PRO A 1 85 ? -2.489 0.740 -17.982 1.00 94.38 85 PRO A N 1
ATOM 613 C CA . PRO A 1 85 ? -2.373 1.000 -19.409 1.00 94.38 85 PRO A CA 1
ATOM 614 C C . PRO A 1 85 ? -0.926 0.831 -19.881 1.00 94.38 85 PRO A C 1
ATOM 616 O O . PRO A 1 85 ? 0.004 1.254 -19.198 1.00 94.38 85 PRO A O 1
ATOM 619 N N . ALA A 1 86 ? -0.718 0.324 -21.098 1.00 91.00 86 ALA A N 1
ATOM 620 C CA . ALA A 1 86 ? 0.626 0.060 -21.634 1.00 91.00 86 ALA A CA 1
ATOM 621 C C . ALA A 1 86 ? 1.577 1.279 -21.598 1.00 91.00 86 ALA A C 1
ATOM 623 O O . ALA A 1 86 ? 2.785 1.125 -21.454 1.00 91.00 86 ALA A O 1
ATOM 624 N N . HIS A 1 87 ? 1.048 2.504 -21.700 1.00 92.38 87 HIS A N 1
ATOM 625 C CA . HIS A 1 87 ? 1.845 3.736 -21.645 1.00 92.38 87 HIS A CA 1
ATOM 626 C C . HIS A 1 87 ? 2.252 4.163 -20.221 1.00 92.38 87 HIS A C 1
ATOM 628 O O . HIS A 1 87 ? 3.064 5.074 -20.077 1.00 92.38 87 HIS A O 1
ATOM 634 N N . GLN A 1 88 ? 1.685 3.540 -19.184 1.00 94.06 88 GLN A N 1
ATOM 635 C CA . GLN A 1 88 ? 1.992 3.787 -17.769 1.00 94.06 88 GLN A CA 1
ATOM 636 C C . GLN A 1 88 ? 2.859 2.681 -17.158 1.00 94.06 88 GLN A C 1
ATOM 638 O O . GLN A 1 88 ? 3.185 2.734 -15.975 1.00 94.06 88 GLN A O 1
ATOM 643 N N . GLU A 1 89 ? 3.237 1.678 -17.949 1.00 95.62 89 GLU A N 1
ATOM 644 C CA . GLU A 1 89 ? 4.174 0.646 -17.534 1.00 95.62 89 GLU A CA 1
ATOM 645 C C . GLU A 1 89 ? 5.592 1.231 -17.390 1.00 95.62 89 GLU A C 1
ATOM 647 O O . GLU A 1 89 ? 6.104 1.936 -18.265 1.00 95.62 89 GLU A O 1
ATOM 652 N N . ILE A 1 90 ? 6.231 0.951 -16.254 1.00 96.75 90 ILE A N 1
ATOM 653 C CA . ILE A 1 90 ? 7.482 1.590 -15.839 1.00 96.75 90 ILE A CA 1
ATOM 654 C C . ILE A 1 90 ? 8.638 0.599 -15.972 1.00 96.75 90 ILE A C 1
ATOM 656 O O . ILE A 1 90 ? 8.745 -0.352 -15.205 1.00 96.75 90 ILE A O 1
ATOM 660 N N . 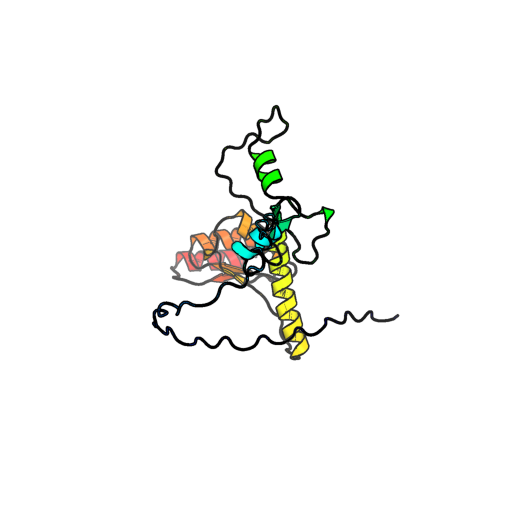ASP A 1 91 ? 9.566 0.865 -16.890 1.00 97.00 91 ASP A N 1
ATOM 661 C CA . ASP A 1 91 ? 10.820 0.110 -16.988 1.00 97.00 91 ASP A CA 1
ATOM 662 C C . ASP A 1 91 ? 11.770 0.505 -15.841 1.00 97.00 91 ASP A C 1
ATOM 664 O O . ASP A 1 91 ? 12.279 1.632 -15.789 1.00 97.00 91 ASP A O 1
ATOM 668 N N . LEU A 1 92 ? 12.022 -0.430 -14.920 1.00 96.00 92 LEU A N 1
ATOM 669 C CA . LEU A 1 92 ? 12.790 -0.178 -13.702 1.00 96.00 92 LEU A CA 1
ATOM 670 C C . LEU A 1 92 ? 14.245 0.205 -14.000 1.00 96.00 92 LEU A C 1
ATOM 672 O O . LEU A 1 92 ? 14.813 1.055 -13.311 1.00 96.00 92 LEU A O 1
ATOM 676 N N . LEU A 1 93 ? 14.843 -0.360 -15.054 1.00 95.88 93 LEU A N 1
ATOM 677 C CA . LEU A 1 93 ? 16.214 -0.030 -15.443 1.00 95.88 93 LEU A CA 1
ATOM 678 C C . LEU A 1 93 ? 16.314 1.431 -15.899 1.00 95.88 93 LEU A C 1
ATOM 680 O O . LEU A 1 93 ? 17.303 2.103 -15.598 1.00 95.88 93 LEU A O 1
ATOM 684 N N . LYS A 1 94 ? 15.287 1.950 -16.584 1.00 95.81 94 LYS A N 1
ATOM 685 C CA . LYS A 1 94 ? 15.233 3.371 -16.965 1.00 95.81 94 LYS A CA 1
ATOM 686 C C . LYS A 1 94 ? 15.147 4.280 -15.742 1.00 95.81 94 LYS A C 1
ATOM 688 O O . LYS A 1 94 ? 15.811 5.314 -15.729 1.00 95.81 94 LYS A O 1
ATOM 693 N N . ILE A 1 95 ? 14.384 3.895 -14.716 1.00 95.44 95 ILE A N 1
ATOM 694 C CA . ILE A 1 95 ? 14.287 4.653 -13.457 1.00 95.44 95 ILE A CA 1
ATOM 695 C C . ILE A 1 95 ? 15.635 4.697 -12.742 1.00 95.44 95 ILE A C 1
ATOM 697 O O . ILE A 1 95 ? 16.080 5.777 -12.360 1.00 95.44 95 ILE A O 1
ATOM 701 N N . VAL A 1 96 ? 16.305 3.549 -12.607 1.00 95.75 96 VAL A N 1
ATOM 702 C CA . VAL A 1 96 ? 17.621 3.476 -11.957 1.00 95.75 96 VAL A CA 1
ATOM 703 C C . VAL A 1 96 ? 18.626 4.364 -12.685 1.00 95.75 96 VAL A C 1
ATOM 705 O O . VAL A 1 96 ? 19.245 5.202 -12.038 1.00 95.75 96 VAL A O 1
ATOM 708 N N . LYS A 1 97 ? 18.716 4.265 -14.020 1.00 95.56 97 LYS A N 1
ATOM 709 C CA . LYS A 1 97 ? 19.587 5.132 -14.831 1.00 95.56 97 LYS A CA 1
ATOM 710 C C . LYS A 1 97 ? 19.248 6.608 -14.645 1.00 95.56 97 LYS A C 1
ATOM 712 O O . LYS A 1 97 ? 20.113 7.399 -14.301 1.00 95.56 97 LYS A O 1
ATOM 717 N N . LYS A 1 98 ? 17.970 6.984 -14.765 1.00 96.00 98 LYS A N 1
ATOM 718 C CA . LYS A 1 98 ? 17.530 8.375 -14.571 1.00 96.00 98 LYS A CA 1
ATOM 719 C C . LYS A 1 98 ? 17.896 8.911 -13.184 1.00 96.00 98 LYS A C 1
ATOM 721 O O . LYS A 1 98 ? 18.254 10.081 -13.063 1.00 96.00 98 LYS A O 1
ATOM 726 N N . ALA A 1 99 ? 17.806 8.080 -12.149 1.00 96.44 99 ALA A N 1
ATOM 727 C CA . ALA A 1 99 ? 18.164 8.457 -10.791 1.00 96.44 99 ALA A CA 1
ATOM 728 C C . ALA A 1 99 ? 19.685 8.588 -10.600 1.00 96.44 99 ALA A C 1
ATOM 730 O O . ALA A 1 99 ? 20.131 9.568 -10.004 1.00 96.44 99 ALA A O 1
ATOM 731 N N . SER A 1 100 ? 20.474 7.642 -11.118 1.00 96.38 100 SER A N 1
ATOM 732 C CA . SER A 1 100 ? 21.926 7.596 -10.910 1.00 96.38 100 SER A CA 1
ATOM 733 C C . SER A 1 100 ? 22.729 8.497 -11.840 1.00 96.38 100 SER A C 1
ATOM 735 O O . SER A 1 100 ? 23.798 8.973 -11.460 1.00 96.38 100 SER A O 1
ATOM 737 N N . ASP A 1 101 ? 22.245 8.722 -13.061 1.00 96.44 101 ASP A N 1
ATOM 738 C CA . ASP A 1 101 ? 23.002 9.437 -14.081 1.00 96.44 101 ASP A CA 1
ATOM 739 C C . ASP A 1 101 ? 23.289 10.881 -13.636 1.00 96.44 101 ASP A C 1
ATOM 741 O O . ASP A 1 101 ? 22.451 11.520 -12.984 1.00 96.44 101 ASP A O 1
ATOM 745 N N . PRO A 1 102 ? 24.465 11.434 -13.985 1.00 94.38 102 PRO A N 1
ATOM 746 C CA . PRO A 1 102 ? 24.810 12.807 -13.656 1.00 94.38 102 PRO A CA 1
ATOM 747 C C . PRO A 1 102 ? 23.778 13.808 -14.176 1.00 94.38 102 PRO A C 1
ATOM 749 O O . PRO A 1 102 ? 23.209 13.649 -15.260 1.00 94.38 102 PRO A O 1
ATOM 752 N N . LYS A 1 103 ? 23.618 14.922 -13.454 1.00 93.69 103 LYS A N 1
ATOM 753 C CA . LYS A 1 103 ? 22.740 16.026 -13.878 1.00 93.69 103 LYS A CA 1
ATOM 754 C C . LYS A 1 103 ? 23.109 16.586 -15.257 1.00 93.69 103 LYS A C 1
ATOM 756 O O . LYS A 1 103 ? 22.224 17.030 -15.979 1.00 93.69 103 LYS A O 1
ATOM 761 N N . SER A 1 104 ? 24.384 16.513 -15.654 1.00 93.75 104 SER A N 1
ATOM 762 C CA . SER A 1 104 ? 24.854 16.913 -16.991 1.00 93.75 104 SER A CA 1
ATOM 763 C C . SER A 1 104 ? 24.281 16.061 -18.130 1.00 93.75 104 SER A C 1
ATOM 765 O O . SER A 1 104 ? 24.170 16.552 -19.247 1.00 93.75 104 SER A O 1
ATOM 767 N N . LEU A 1 105 ? 23.881 14.817 -17.853 1.00 91.38 105 LEU A N 1
ATOM 768 C CA . LEU A 1 105 ? 23.199 13.915 -18.790 1.00 91.38 105 LEU A CA 1
ATOM 769 C C . LEU A 1 105 ? 21.674 13.899 -18.573 1.00 91.38 105 LEU A C 1
ATOM 771 O O . LEU A 1 105 ? 20.967 13.049 -19.109 1.00 91.38 105 LEU A O 1
ATOM 775 N N . GLY A 1 106 ? 21.152 14.835 -17.773 1.00 91.00 106 GLY A N 1
ATOM 776 C CA . GLY A 1 106 ? 19.732 14.939 -17.454 1.00 91.00 106 GLY A CA 1
ATOM 777 C C . GLY A 1 106 ? 19.240 13.945 -16.398 1.00 91.00 106 GLY A C 1
ATOM 778 O O . GLY A 1 106 ? 18.026 13.789 -16.262 1.00 91.00 106 GLY A O 1
ATOM 779 N N . GLY A 1 107 ? 20.127 13.262 -15.669 1.00 93.81 107 GLY A N 1
ATOM 780 C CA . GLY A 1 107 ? 19.763 12.435 -14.515 1.00 93.81 107 GLY A CA 1
ATOM 781 C C . GLY A 1 107 ? 19.634 13.232 -13.210 1.00 93.81 107 GLY A C 1
ATOM 782 O O . GLY A 1 107 ? 19.702 14.463 -13.205 1.00 93.81 107 GLY A O 1
ATOM 783 N N . LEU A 1 108 ? 19.425 12.539 -12.087 1.00 95.75 108 LEU A N 1
ATOM 784 C CA . LEU A 1 108 ? 19.296 13.158 -10.759 1.00 95.75 108 LEU A CA 1
ATOM 785 C C . LEU A 1 108 ? 20.619 13.196 -9.973 1.00 95.75 108 LEU A C 1
ATOM 787 O O . LEU A 1 108 ? 20.732 13.968 -9.018 1.00 95.75 108 LEU A O 1
ATOM 791 N N . GLY A 1 109 ? 21.629 12.429 -10.394 1.00 95.56 109 GLY A N 1
ATOM 792 C CA . GLY A 1 109 ? 22.934 12.331 -9.738 1.00 95.56 109 GLY A CA 1
ATOM 793 C C . GLY A 1 109 ? 22.885 11.693 -8.348 1.00 95.56 109 GLY A C 1
ATOM 794 O O . GLY A 1 109 ? 23.703 12.035 -7.496 1.00 95.56 109 GLY A O 1
ATOM 795 N N . LEU A 1 110 ? 21.905 10.824 -8.090 1.00 96.31 110 LEU A N 1
ATOM 796 C CA . LEU A 1 110 ? 21.767 10.125 -6.815 1.00 96.31 110 LEU A CA 1
ATOM 797 C C . LEU A 1 110 ? 22.743 8.948 -6.742 1.00 96.31 110 LEU A C 1
ATOM 799 O O . LEU A 1 110 ? 22.918 8.204 -7.704 1.00 96.31 110 LEU A O 1
ATOM 803 N N . GLN A 1 111 ? 23.363 8.752 -5.582 1.00 95.12 111 GLN A N 1
ATOM 804 C CA . GLN A 1 111 ? 24.256 7.616 -5.368 1.00 95.12 111 GLN A CA 1
ATOM 805 C C . GLN A 1 111 ? 23.462 6.354 -5.015 1.00 95.12 111 GLN A C 1
ATOM 807 O O . GLN A 1 111 ? 22.488 6.409 -4.267 1.00 95.12 111 GLN A O 1
ATOM 812 N N . LEU A 1 112 ? 23.893 5.215 -5.558 1.00 94.25 112 LEU A N 1
ATOM 813 C CA . LEU A 1 112 ? 23.388 3.894 -5.186 1.00 94.25 112 LEU A CA 1
ATOM 814 C C . LEU A 1 112 ? 24.012 3.456 -3.844 1.00 94.25 112 LEU A C 1
ATOM 816 O O . LEU A 1 112 ? 25.164 3.810 -3.583 1.00 94.25 112 LEU A O 1
ATOM 820 N N . PRO A 1 113 ? 23.310 2.661 -3.012 1.00 95.25 113 PRO A N 1
ATOM 821 C CA . PRO A 1 113 ? 22.014 2.020 -3.259 1.00 95.25 113 PRO A CA 1
ATOM 822 C C . PRO A 1 113 ? 20.813 2.969 -3.117 1.00 95.25 113 PRO A C 1
ATOM 824 O O . PRO A 1 113 ? 20.820 3.886 -2.303 1.00 95.25 113 PRO A O 1
ATOM 827 N N . LEU A 1 114 ? 19.753 2.704 -3.888 1.00 93.69 114 LEU A N 1
ATOM 828 C CA . LEU A 1 114 ? 18.491 3.450 -3.842 1.00 93.69 114 LEU A CA 1
ATOM 829 C C . LEU A 1 114 ? 17.328 2.536 -3.455 1.00 93.69 114 LEU A C 1
ATOM 831 O O . LEU A 1 114 ? 17.244 1.399 -3.916 1.00 93.69 114 LEU A O 1
ATOM 835 N N . ILE A 1 115 ? 16.402 3.069 -2.656 1.00 93.94 115 ILE A N 1
ATOM 836 C CA . ILE A 1 115 ? 15.112 2.436 -2.363 1.00 93.94 115 ILE A CA 1
ATOM 837 C C . ILE A 1 115 ? 14.052 3.134 -3.211 1.00 93.94 115 ILE A C 1
ATOM 839 O O . ILE A 1 115 ? 13.743 4.305 -2.990 1.00 93.94 115 ILE A O 1
ATOM 843 N N . VAL A 1 116 ? 13.498 2.411 -4.183 1.00 93.44 116 VAL A N 1
ATOM 844 C CA . VAL A 1 116 ? 12.422 2.905 -5.049 1.00 93.44 116 VAL A CA 1
ATOM 845 C C . VAL A 1 116 ? 11.086 2.435 -4.490 1.00 93.44 116 VAL A C 1
ATOM 847 O O . VAL A 1 116 ? 10.911 1.258 -4.180 1.00 93.44 116 VAL A O 1
ATOM 850 N N . ARG A 1 117 ? 10.139 3.362 -4.354 1.00 94.75 117 ARG A N 1
ATOM 851 C CA . ARG A 1 117 ? 8.786 3.093 -3.865 1.00 94.75 117 ARG A CA 1
ATOM 852 C C . ARG A 1 117 ? 7.777 3.360 -4.967 1.00 94.75 117 ARG A C 1
ATOM 854 O O . ARG A 1 117 ? 7.934 4.318 -5.718 1.00 94.75 117 ARG A O 1
ATOM 861 N N . PHE A 1 118 ? 6.719 2.558 -4.991 1.00 95.81 118 PHE A N 1
ATOM 862 C CA . PHE A 1 118 ? 5.596 2.709 -5.913 1.00 95.81 118 PHE A CA 1
ATOM 863 C C . PHE A 1 118 ? 4.302 2.887 -5.104 1.00 95.81 118 PHE A C 1
ATOM 865 O O . PHE A 1 118 ? 3.622 1.898 -4.829 1.00 95.81 118 PHE A O 1
ATOM 872 N N . PRO A 1 119 ? 3.970 4.118 -4.666 1.00 96.44 119 PRO A N 1
ATOM 873 C CA . PRO A 1 119 ? 2.748 4.379 -3.901 1.00 96.44 119 PRO A CA 1
ATOM 874 C C . PRO A 1 119 ? 1.475 3.940 -4.634 1.00 96.44 119 PRO A C 1
ATOM 876 O O . PRO A 1 119 ? 0.546 3.459 -3.997 1.00 96.44 119 PRO A O 1
ATOM 879 N N . ASP A 1 120 ? 1.449 4.012 -5.966 1.00 96.69 120 ASP A N 1
ATOM 880 C CA . ASP A 1 120 ? 0.309 3.541 -6.762 1.00 96.69 120 ASP A CA 1
ATOM 881 C C . ASP A 1 120 ? 0.061 2.030 -6.623 1.00 96.69 120 ASP A C 1
ATOM 883 O O . ASP A 1 120 ? -1.089 1.609 -6.534 1.00 96.69 120 ASP A O 1
ATOM 887 N N . VAL A 1 121 ? 1.121 1.218 -6.496 1.00 97.06 121 VAL A N 1
ATOM 888 C CA . VAL A 1 121 ? 0.984 -0.224 -6.213 1.00 97.06 121 VAL A CA 1
ATOM 889 C C . VAL A 1 121 ? 0.321 -0.429 -4.855 1.00 97.06 121 VAL A C 1
ATOM 891 O O . VAL A 1 121 ? -0.572 -1.262 -4.719 1.00 97.06 121 VAL A O 1
ATOM 894 N N . LEU A 1 122 ? 0.735 0.344 -3.848 1.00 96.62 122 LEU A N 1
ATOM 895 C CA . LEU A 1 122 ? 0.152 0.296 -2.508 1.00 96.62 122 LEU A CA 1
ATOM 896 C C . LEU A 1 122 ? -1.327 0.701 -2.525 1.00 96.62 122 LEU A C 1
ATOM 898 O O . LEU A 1 122 ? -2.149 -0.004 -1.943 1.00 96.62 122 LEU A O 1
ATOM 902 N N . LYS A 1 123 ? -1.670 1.777 -3.242 1.00 97.31 123 LYS A N 1
ATOM 903 C CA . LYS A 1 123 ? -3.055 2.201 -3.461 1.00 97.31 123 LYS A CA 1
ATOM 904 C C . LYS A 1 123 ? -3.880 1.081 -4.100 1.00 97.31 123 LYS A C 1
ATOM 906 O O . LYS A 1 123 ? -4.884 0.669 -3.527 1.00 97.31 123 LYS A O 1
ATOM 911 N N . HIS A 1 124 ? -3.414 0.530 -5.221 1.00 97.31 124 HIS A N 1
ATOM 912 C CA . HIS A 1 124 ? -4.120 -0.538 -5.925 1.00 97.31 124 HIS A CA 1
ATOM 913 C C . HIS A 1 124 ? -4.283 -1.791 -5.057 1.00 97.31 124 HIS A C 1
ATOM 915 O O . HIS A 1 124 ? -5.307 -2.463 -5.125 1.00 97.31 124 HIS A O 1
ATOM 921 N N . ARG A 1 125 ? -3.290 -2.138 -4.223 1.00 95.88 125 ARG A N 1
ATOM 922 C CA . ARG A 1 125 ? -3.406 -3.257 -3.270 1.00 95.88 125 ARG A CA 1
ATOM 923 C C . ARG A 1 125 ? -4.510 -3.023 -2.246 1.00 95.88 125 ARG A C 1
ATOM 925 O O . ARG A 1 125 ? -5.210 -3.974 -1.912 1.00 95.88 125 ARG A O 1
ATOM 932 N N . LEU A 1 126 ? -4.639 -1.796 -1.751 1.00 96.50 126 LEU A N 1
ATOM 933 C CA . LEU A 1 126 ? -5.657 -1.435 -0.773 1.00 96.50 126 LEU A CA 1
ATOM 934 C C . LEU A 1 126 ? -7.061 -1.513 -1.382 1.00 96.50 126 LEU A C 1
ATOM 936 O O . LEU A 1 126 ? -7.940 -2.146 -0.809 1.00 96.50 126 LEU A O 1
ATOM 940 N N . GLU A 1 127 ? -7.229 -0.959 -2.584 1.00 96.69 127 GLU A N 1
ATOM 941 C CA . GLU A 1 127 ? -8.471 -1.041 -3.362 1.00 96.69 127 GLU A CA 1
ATOM 942 C C . GLU A 1 127 ? -8.822 -2.499 -3.691 1.00 96.69 127 GLU A C 1
ATOM 944 O O . GLU A 1 127 ? -9.940 -2.936 -3.450 1.00 96.69 127 GLU A O 1
ATOM 949 N N . SER A 1 128 ? -7.848 -3.297 -4.146 1.00 96.25 128 SER A N 1
ATOM 950 C CA . SER A 1 128 ? -8.053 -4.725 -4.438 1.00 96.25 128 SER A CA 1
ATOM 951 C C . SER A 1 128 ? -8.492 -5.516 -3.203 1.00 96.25 128 SER A C 1
ATOM 953 O O . SER A 1 128 ? -9.326 -6.412 -3.311 1.00 96.25 128 SER A O 1
ATOM 955 N N . LEU A 1 129 ? -7.924 -5.206 -2.031 1.00 96.75 129 LEU A N 1
ATOM 956 C CA . LEU A 1 129 ? -8.302 -5.843 -0.772 1.00 96.75 129 LEU A CA 1
ATOM 957 C C . LEU A 1 129 ? -9.744 -5.495 -0.398 1.00 96.75 129 LEU A C 1
ATOM 959 O O . LEU A 1 129 ? -10.509 -6.399 -0.073 1.00 96.75 129 LEU A O 1
ATOM 963 N N . GLN A 1 130 ? -10.114 -4.214 -0.486 1.00 97.12 130 GLN A N 1
ATOM 964 C CA . GLN A 1 130 ? -11.481 -3.769 -0.229 1.00 97.12 130 GLN A CA 1
ATOM 965 C C . GLN A 1 130 ? -12.471 -4.453 -1.180 1.00 97.12 130 GLN A C 1
ATOM 967 O O . GLN A 1 130 ? -13.403 -5.100 -0.713 1.00 97.12 130 GLN A O 1
ATOM 972 N N . CYS A 1 131 ? -12.222 -4.400 -2.493 1.00 96.75 131 CYS A N 1
ATOM 973 C CA . CYS A 1 131 ? -13.090 -5.010 -3.502 1.00 96.75 131 CYS A CA 1
ATOM 974 C C . CYS A 1 131 ? -13.284 -6.516 -3.274 1.00 96.75 131 CYS A C 1
ATOM 976 O O . CYS A 1 131 ? -14.379 -7.036 -3.474 1.00 96.75 131 CYS A O 1
ATOM 978 N N . ALA A 1 132 ? -12.238 -7.230 -2.846 1.00 97.75 132 ALA A N 1
ATOM 979 C CA . ALA A 1 132 ? -12.339 -8.655 -2.546 1.00 97.75 132 ALA A CA 1
ATOM 980 C C . ALA A 1 132 ? -13.274 -8.934 -1.357 1.00 97.75 132 ALA A C 1
ATOM 982 O O . ALA A 1 132 ? -14.050 -9.891 -1.401 1.00 97.75 132 ALA A O 1
ATOM 983 N N . PHE A 1 133 ? -13.219 -8.106 -0.310 1.00 98.25 133 PHE A N 1
ATOM 984 C CA . PHE A 1 133 ? -14.135 -8.219 0.824 1.00 98.25 133 PHE A CA 1
ATOM 985 C C . PHE A 1 133 ? -15.559 -7.805 0.460 1.00 98.25 133 PHE A C 1
ATOM 987 O O . PHE A 1 133 ? -16.484 -8.524 0.825 1.00 98.25 133 PHE A O 1
ATOM 994 N N . ASP A 1 134 ? -15.740 -6.718 -0.289 1.00 97.56 134 ASP A N 1
ATOM 995 C CA . ASP A 1 134 ? -17.062 -6.267 -0.737 1.00 97.56 134 ASP A CA 1
ATOM 996 C C . ASP A 1 134 ? -17.747 -7.352 -1.583 1.00 97.56 134 ASP A C 1
ATOM 998 O O . ASP A 1 134 ? -18.881 -7.736 -1.304 1.00 97.56 134 ASP A O 1
ATOM 1002 N N . PHE A 1 135 ? -17.018 -7.962 -2.525 1.00 98.12 135 PHE A N 1
ATOM 1003 C CA . PHE A 1 135 ? -17.516 -9.092 -3.314 1.00 98.12 135 PHE A CA 1
ATOM 1004 C C . PHE A 1 135 ? -17.920 -10.291 -2.439 1.00 98.12 135 PHE A C 1
ATOM 1006 O O . PHE A 1 135 ? -18.962 -10.917 -2.655 1.00 98.12 135 PHE A O 1
ATOM 1013 N N . ALA A 1 136 ? -17.112 -10.635 -1.432 1.00 98.38 136 ALA A N 1
ATOM 1014 C CA . ALA A 1 136 ? -17.433 -11.726 -0.515 1.00 98.38 136 ALA A CA 1
ATOM 1015 C C . ALA A 1 136 ? -18.682 -11.414 0.329 1.00 98.38 136 ALA A C 1
ATOM 1017 O O . ALA A 1 136 ? -19.541 -12.278 0.484 1.00 98.38 136 ALA A O 1
ATOM 1018 N N . ILE A 1 137 ? -18.812 -10.183 0.825 1.00 98.06 137 ILE A N 1
ATOM 1019 C CA . ILE A 1 137 ? -19.961 -9.715 1.611 1.00 98.06 137 ILE A CA 1
ATOM 1020 C C . ILE A 1 137 ? -21.243 -9.785 0.778 1.00 98.06 137 ILE A C 1
ATOM 1022 O O . ILE A 1 137 ? -22.221 -10.392 1.218 1.00 98.06 137 ILE A O 1
ATOM 1026 N N . GLU A 1 138 ? -21.218 -9.248 -0.444 1.00 97.69 138 GLU A N 1
ATOM 1027 C CA . GLU A 1 138 ? -22.360 -9.270 -1.363 1.00 97.69 138 GLU A CA 1
ATOM 1028 C C . GLU A 1 138 ? -22.752 -10.700 -1.747 1.00 97.69 138 GLU A C 1
ATOM 1030 O O . GLU A 1 138 ? -23.925 -11.067 -1.670 1.00 97.69 138 GLU A O 1
ATOM 1035 N N . SER A 1 139 ? -21.776 -11.541 -2.108 1.00 98.00 139 SER A N 1
ATOM 1036 C CA . SER A 1 139 ? -22.042 -12.923 -2.536 1.00 98.00 139 SER A CA 1
ATOM 1037 C C . SER A 1 139 ? -22.607 -13.816 -1.428 1.00 98.00 139 SER A C 1
ATOM 1039 O O . SER A 1 139 ? -23.277 -14.803 -1.731 1.00 98.00 139 SER A O 1
ATOM 1041 N N . GLN A 1 140 ? -22.350 -13.485 -0.160 1.00 97.88 140 GLN A N 1
ATOM 1042 C CA . GLN A 1 140 ? -22.860 -14.223 0.998 1.00 97.88 140 GLN A CA 1
ATOM 1043 C C . GLN A 1 140 ? -24.076 -13.558 1.658 1.00 97.88 140 GLN A C 1
ATOM 1045 O O . GLN A 1 140 ? -24.625 -14.119 2.605 1.00 97.88 140 GLN A O 1
ATOM 1050 N N . GLY A 1 141 ? -24.505 -12.382 1.187 1.00 97.00 141 GLY A N 1
ATOM 1051 C CA . GLY A 1 141 ? -25.593 -11.621 1.808 1.00 97.00 141 GLY A CA 1
ATOM 1052 C C . GLY A 1 141 ? -25.284 -11.194 3.247 1.00 97.00 141 GLY A C 1
ATOM 1053 O O . GLY A 1 141 ? -26.181 -11.170 4.087 1.00 97.00 141 GLY A O 1
ATOM 1054 N N . TYR A 1 142 ? -24.017 -10.912 3.556 1.00 97.62 142 TYR A N 1
ATOM 1055 C CA . TYR A 1 142 ? -23.611 -10.447 4.880 1.00 97.62 142 TYR A CA 1
ATOM 1056 C C . TYR A 1 142 ? -23.995 -8.970 5.070 1.00 97.62 142 TYR A C 1
ATOM 1058 O O . TYR A 1 142 ? -23.811 -8.156 4.172 1.00 97.62 142 TYR A O 1
ATOM 1066 N N . GLU A 1 143 ? -24.544 -8.614 6.235 1.00 97.00 143 GLU A N 1
ATOM 1067 C CA . GLU A 1 143 ? -25.150 -7.286 6.448 1.00 97.00 143 GLU A CA 1
ATOM 1068 C C . GLU A 1 143 ? -24.158 -6.202 6.897 1.00 97.00 143 GLU A C 1
ATOM 1070 O O . GLU A 1 143 ? -24.442 -5.011 6.764 1.00 97.00 143 GLU A O 1
ATOM 1075 N N . ALA A 1 144 ? -23.005 -6.586 7.452 1.00 95.62 144 ALA A N 1
ATOM 1076 C CA . ALA A 1 144 ? -22.002 -5.626 7.906 1.00 95.62 144 ALA A CA 1
ATOM 1077 C C . ALA A 1 144 ? -20.917 -5.392 6.846 1.00 95.62 144 ALA A C 1
ATOM 1079 O O . ALA A 1 144 ? -20.760 -6.152 5.895 1.00 95.62 144 ALA A O 1
ATOM 1080 N N . HIS A 1 145 ? -20.149 -4.321 7.022 1.00 93.62 145 HIS A N 1
ATOM 1081 C CA . HIS A 1 145 ? -19.087 -3.945 6.098 1.00 93.62 145 HIS A CA 1
ATOM 1082 C C . HIS A 1 145 ? -17.717 -4.430 6.575 1.00 93.62 145 HIS A C 1
ATOM 1084 O O . HIS A 1 145 ? -17.485 -4.638 7.768 1.00 93.62 145 HIS A O 1
ATOM 1090 N N . TYR A 1 146 ? -16.781 -4.544 5.637 1.00 96.50 146 TYR A N 1
ATOM 1091 C CA . TYR A 1 146 ? -15.370 -4.704 5.955 1.00 96.50 146 TYR A CA 1
ATOM 1092 C C . TYR A 1 146 ? -14.732 -3.347 6.263 1.00 96.50 146 TYR A C 1
ATOM 1094 O O . TYR A 1 146 ? -14.956 -2.370 5.549 1.00 96.50 146 TYR A O 1
ATOM 1102 N N . GLN A 1 147 ? -13.916 -3.306 7.315 1.00 96.31 147 GLN A N 1
ATOM 1103 C CA . GLN A 1 147 ? -13.080 -2.162 7.655 1.00 96.31 147 GLN A CA 1
ATOM 1104 C C . GLN A 1 147 ? -11.689 -2.667 8.042 1.00 96.31 147 GLN A C 1
ATOM 1106 O O . GLN A 1 147 ? -11.505 -3.311 9.076 1.00 96.31 147 GLN A O 1
ATOM 1111 N N . GLY A 1 148 ? -10.708 -2.421 7.176 1.00 96.44 148 GLY A N 1
ATOM 1112 C CA . GLY A 1 148 ? -9.338 -2.872 7.396 1.00 96.44 148 GLY A CA 1
ATOM 1113 C C . GLY A 1 148 ? -8.544 -1.949 8.318 1.00 96.44 148 GLY A C 1
ATOM 1114 O O . GLY A 1 148 ? -8.808 -0.751 8.404 1.00 96.44 148 GLY A O 1
ATOM 1115 N N . VAL A 1 149 ? -7.542 -2.516 8.995 1.00 97.69 149 VAL A N 1
ATOM 1116 C CA . VAL A 1 149 ? -6.566 -1.775 9.805 1.00 97.69 149 VAL A CA 1
ATOM 1117 C C . VAL A 1 149 ? -5.148 -2.179 9.422 1.00 97.69 149 VAL A C 1
ATOM 1119 O O . VAL A 1 149 ? -4.862 -3.364 9.240 1.00 97.69 149 VAL A O 1
ATOM 1122 N N . TYR A 1 150 ? -4.251 -1.203 9.287 1.00 98.25 150 TYR A N 1
ATOM 1123 C CA . TYR A 1 150 ? -2.851 -1.462 8.965 1.00 98.25 150 TYR A CA 1
ATOM 1124 C C . TYR A 1 150 ? -1.990 -1.499 10.234 1.00 98.25 150 TYR A C 1
ATOM 1126 O O . TYR A 1 150 ? -1.880 -0.477 10.915 1.00 98.25 150 TYR A O 1
ATOM 1134 N N . PRO A 1 151 ? -1.333 -2.630 10.539 1.00 98.12 151 PRO A N 1
ATOM 1135 C CA . PRO A 1 151 ? -0.401 -2.717 11.654 1.00 98.12 151 PRO A CA 1
ATOM 1136 C C . PRO A 1 151 ? 0.870 -1.917 11.370 1.00 98.12 151 PRO A C 1
ATOM 1138 O O . PRO A 1 151 ? 1.709 -2.315 10.556 1.00 98.12 151 PRO A O 1
ATOM 1141 N N . VAL A 1 152 ? 1.049 -0.804 12.085 1.00 97.62 152 VAL A N 1
ATOM 1142 C CA . VAL A 1 152 ? 2.190 0.114 11.917 1.00 97.62 152 VAL A CA 1
ATOM 1143 C C . VAL A 1 152 ? 3.520 -0.613 12.123 1.00 97.62 152 VAL A C 1
ATOM 1145 O O . VAL A 1 152 ? 4.498 -0.322 11.430 1.00 97.62 152 VAL A O 1
ATOM 1148 N N . LYS A 1 153 ? 3.533 -1.644 12.978 1.00 96.88 153 LYS A N 1
ATOM 1149 C CA . LYS A 1 153 ? 4.693 -2.511 13.216 1.00 96.88 153 LYS A CA 1
ATOM 1150 C C . LYS A 1 153 ? 5.298 -3.146 11.956 1.00 96.88 153 LYS A C 1
ATOM 1152 O O . LYS A 1 153 ? 6.467 -3.524 11.974 1.00 96.88 153 LYS A O 1
ATOM 1157 N N . CYS A 1 154 ? 4.524 -3.297 10.876 1.00 96.94 154 CYS A N 1
ATOM 1158 C CA . CYS A 1 154 ? 5.005 -3.881 9.623 1.00 96.94 154 CYS A CA 1
ATOM 1159 C C . CYS A 1 154 ? 5.937 -2.937 8.854 1.00 96.94 154 CYS A C 1
ATOM 1161 O O . CYS A 1 154 ? 6.881 -3.400 8.216 1.00 96.94 154 CYS A O 1
ATOM 1163 N N . ASN A 1 155 ? 5.676 -1.628 8.901 1.00 96.56 155 ASN A N 1
ATOM 1164 C CA . ASN A 1 155 ? 6.545 -0.603 8.331 1.00 96.56 155 ASN A CA 1
ATOM 1165 C C . ASN A 1 155 ? 6.214 0.754 8.961 1.00 96.56 155 ASN A C 1
ATOM 1167 O O . ASN A 1 155 ? 5.222 1.384 8.595 1.00 96.56 155 ASN A O 1
ATOM 1171 N N . GLN A 1 156 ? 7.070 1.207 9.877 1.00 95.81 156 GLN A N 1
ATOM 1172 C CA . GLN A 1 156 ? 6.906 2.456 10.626 1.00 95.81 156 GLN A CA 1
ATOM 1173 C C . GLN A 1 156 ? 7.335 3.701 9.828 1.00 95.81 156 GLN A C 1
ATOM 1175 O O . GLN A 1 156 ? 7.386 4.805 10.372 1.00 95.81 156 GLN A O 1
ATOM 1180 N N . ASN A 1 157 ? 7.695 3.567 8.545 1.00 96.50 157 ASN A N 1
ATOM 1181 C CA . ASN A 1 157 ? 8.065 4.717 7.729 1.00 96.50 157 ASN A CA 1
ATOM 1182 C C . ASN A 1 157 ? 6.856 5.646 7.556 1.00 96.50 157 ASN A C 1
ATOM 1184 O O . ASN A 1 157 ? 5.870 5.268 6.924 1.00 96.50 157 ASN A O 1
ATOM 1188 N N . LYS A 1 158 ? 6.976 6.881 8.058 1.00 95.00 158 LYS A N 1
ATOM 1189 C CA . LYS A 1 158 ? 5.912 7.894 8.035 1.00 95.00 158 LYS A CA 1
ATOM 1190 C C . LYS A 1 158 ? 5.220 8.006 6.676 1.00 95.00 158 LYS A C 1
ATOM 1192 O O . LYS A 1 158 ? 4.002 7.941 6.624 1.00 95.00 158 LYS A O 1
ATOM 1197 N N . PHE A 1 159 ? 5.978 8.092 5.584 1.00 95.75 159 PHE A N 1
ATOM 1198 C CA . PHE A 1 159 ? 5.386 8.240 4.255 1.00 95.75 159 PHE A CA 1
ATOM 1199 C C . PHE A 1 159 ? 4.558 7.014 3.842 1.00 95.75 159 PHE A C 1
ATOM 1201 O O . PHE A 1 159 ? 3.604 7.157 3.100 1.00 95.75 159 PHE A O 1
ATOM 1208 N N . VAL A 1 160 ? 4.923 5.793 4.270 1.00 96.62 160 VAL A N 1
ATOM 1209 C CA . VAL A 1 160 ? 4.104 4.590 3.993 1.00 96.62 160 VAL A CA 1
ATOM 1210 C C . VAL A 1 160 ? 2.792 4.675 4.759 1.00 96.62 160 VAL A C 1
ATOM 1212 O O . VAL A 1 160 ? 1.736 4.443 4.186 1.00 96.62 160 VAL A O 1
ATOM 1215 N N . VAL A 1 161 ? 2.855 5.027 6.042 1.00 97.56 161 VAL A N 1
ATOM 1216 C CA . VAL A 1 161 ? 1.664 5.132 6.893 1.00 97.56 161 VAL A CA 1
ATOM 1217 C C . VAL A 1 161 ? 0.737 6.250 6.400 1.00 97.56 161 VAL A C 1
ATOM 1219 O O . VAL A 1 161 ? -0.467 6.039 6.305 1.00 97.56 161 VAL A O 1
ATOM 1222 N N . GLU A 1 162 ? 1.286 7.403 6.006 1.00 96.69 162 GLU A N 1
ATOM 1223 C CA . GLU A 1 162 ? 0.526 8.501 5.393 1.00 96.69 162 GLU A CA 1
ATOM 1224 C C . GLU A 1 162 ? -0.131 8.085 4.073 1.00 96.69 162 GLU A C 1
ATOM 1226 O O . GLU A 1 162 ? -1.309 8.374 3.873 1.00 96.69 162 GLU A O 1
ATOM 1231 N N . ASP A 1 163 ? 0.593 7.378 3.197 1.00 97.31 163 ASP A N 1
ATOM 1232 C CA . ASP A 1 163 ? 0.039 6.843 1.949 1.00 97.31 163 ASP A CA 1
ATOM 1233 C C . ASP A 1 163 ? -1.132 5.885 2.236 1.00 97.31 163 ASP A C 1
ATOM 1235 O O . ASP A 1 163 ? -2.186 6.001 1.614 1.00 97.31 163 ASP A O 1
ATOM 1239 N N . ILE A 1 164 ? -0.996 4.983 3.216 1.00 97.31 164 ILE A N 1
ATOM 1240 C CA . ILE A 1 164 ? -2.059 4.043 3.612 1.00 97.31 164 ILE A CA 1
ATOM 1241 C C . ILE A 1 164 ? -3.299 4.782 4.108 1.00 97.31 164 ILE A C 1
ATOM 1243 O O . ILE A 1 164 ? -4.400 4.497 3.640 1.00 97.31 164 ILE A O 1
ATOM 1247 N N . VAL A 1 165 ? -3.134 5.743 5.020 1.00 96.81 165 VAL A N 1
ATOM 1248 C CA . VAL A 1 165 ? -4.255 6.528 5.558 1.00 96.81 165 VAL A CA 1
ATOM 1249 C C . VAL A 1 165 ? -4.935 7.330 4.448 1.00 96.81 165 VAL A C 1
ATOM 1251 O O . VAL A 1 165 ? -6.161 7.345 4.346 1.00 96.81 165 VAL A O 1
ATOM 1254 N N . LYS A 1 166 ? -4.145 7.955 3.570 1.00 96.88 166 LYS A N 1
ATOM 1255 C CA . LYS A 1 166 ? -4.655 8.747 2.450 1.00 96.88 166 LYS A CA 1
ATOM 1256 C C . LYS A 1 166 ? -5.437 7.891 1.457 1.00 96.88 166 LYS A C 1
ATOM 1258 O O . LYS A 1 166 ? -6.559 8.244 1.105 1.00 96.88 166 LYS A O 1
ATOM 1263 N N . PHE A 1 167 ? -4.855 6.790 0.986 1.00 97.19 167 PHE A N 1
ATOM 1264 C CA . PHE A 1 167 ? -5.496 5.906 0.009 1.00 97.19 167 PHE A CA 1
ATOM 1265 C C . PHE A 1 167 ? -6.681 5.147 0.614 1.00 97.19 167 PHE A C 1
ATOM 1267 O O . PHE A 1 167 ? -7.639 4.852 -0.091 1.00 97.19 167 PHE A O 1
ATOM 1274 N N . GLY A 1 168 ? -6.637 4.871 1.917 1.00 96.06 168 GLY A N 1
ATOM 1275 C CA . GLY A 1 168 ? -7.667 4.139 2.643 1.00 96.06 168 GLY A CA 1
ATOM 1276 C C . GLY A 1 168 ? -8.826 4.980 3.165 1.00 96.06 168 GLY A C 1
ATOM 1277 O O . GLY A 1 168 ? -9.808 4.414 3.642 1.00 96.06 168 GLY A O 1
ATOM 1278 N N . SER A 1 169 ? -8.749 6.311 3.070 1.00 95.25 169 SER A N 1
ATOM 1279 C CA . SER A 1 169 ? -9.762 7.218 3.626 1.00 95.25 169 SER A CA 1
ATOM 1280 C C . SER A 1 169 ? -11.175 6.924 3.098 1.00 95.25 169 SER A C 1
ATOM 1282 O O . SER A 1 169 ? -12.122 6.835 3.879 1.00 95.25 169 SER A O 1
ATOM 1284 N N . GLY A 1 170 ? -11.315 6.633 1.797 1.00 94.50 170 GLY A N 1
ATOM 1285 C CA . GLY A 1 170 ? -12.602 6.260 1.188 1.00 94.50 170 GLY A CA 1
ATOM 1286 C C . GLY A 1 170 ? -13.212 4.957 1.727 1.00 94.50 170 GLY A C 1
ATOM 1287 O O . GLY A 1 170 ? -14.415 4.750 1.609 1.00 94.50 170 GLY A O 1
ATOM 1288 N N . PHE A 1 171 ? -12.402 4.111 2.363 1.00 94.94 171 PHE A N 1
ATOM 1289 C CA . PHE A 1 171 ? -12.795 2.812 2.916 1.00 94.94 171 PHE A CA 1
ATOM 1290 C C . PHE A 1 171 ? -12.830 2.803 4.448 1.00 94.94 171 PHE A C 1
ATOM 1292 O O . PHE A 1 171 ? -12.949 1.743 5.057 1.00 94.94 171 PHE A O 1
ATOM 1299 N N . ARG A 1 172 ? -12.682 3.977 5.085 1.00 96.25 172 ARG A N 1
ATOM 1300 C CA . ARG A 1 172 ? -12.527 4.111 6.545 1.00 96.25 172 ARG A CA 1
ATOM 1301 C C . ARG A 1 172 ? -11.354 3.276 7.079 1.00 96.25 172 ARG A C 1
ATOM 1303 O O . ARG A 1 172 ? -11.388 2.785 8.205 1.00 96.25 172 ARG A O 1
ATOM 1310 N N . PHE A 1 173 ? -10.315 3.077 6.269 1.00 96.38 173 PHE A N 1
ATOM 1311 C CA . PHE A 1 173 ? -9.201 2.209 6.631 1.00 96.38 173 PHE A CA 1
ATOM 1312 C C . PHE A 1 173 ? -8.421 2.797 7.814 1.00 96.38 173 PHE A C 1
ATOM 1314 O O . PHE A 1 173 ? -8.032 3.965 7.796 1.00 96.38 173 PHE A O 1
ATOM 1321 N N . GLY A 1 174 ? -8.213 1.983 8.844 1.00 97.25 174 GLY A N 1
ATOM 1322 C CA . GLY A 1 174 ? -7.610 2.386 10.106 1.00 97.25 174 GLY A CA 1
ATOM 1323 C C . GLY A 1 174 ? -6.148 1.979 10.270 1.00 97.25 174 GLY A C 1
ATOM 1324 O O . GLY A 1 174 ? -5.527 1.392 9.381 1.00 97.25 174 GLY A O 1
ATOM 1325 N N . LEU A 1 175 ? -5.601 2.249 11.453 1.00 98.06 175 LEU A N 1
ATOM 1326 C CA . LEU A 1 175 ? -4.252 1.855 11.857 1.00 98.06 175 LEU A CA 1
ATOM 1327 C C . LEU A 1 175 ? -4.290 1.006 13.131 1.00 98.06 175 LEU A C 1
ATOM 1329 O O . LEU A 1 175 ? -5.157 1.171 13.986 1.00 98.06 175 LEU A O 1
ATOM 1333 N N . GLU A 1 176 ? -3.316 0.114 13.274 1.00 98.25 176 GLU A N 1
ATOM 1334 C CA . GLU A 1 176 ? -3.041 -0.611 14.511 1.00 98.25 176 GLU A CA 1
ATOM 1335 C C . GLU A 1 176 ? -1.672 -0.201 15.061 1.00 98.25 176 GLU A C 1
ATOM 1337 O O . GLU A 1 176 ? -0.675 -0.165 14.338 1.00 98.25 176 GLU A O 1
ATOM 1342 N N . ALA A 1 177 ? -1.648 0.144 16.346 1.00 97.75 177 ALA A N 1
ATOM 1343 C CA . ALA A 1 177 ? -0.457 0.530 17.086 1.00 97.75 177 ALA A CA 1
ATOM 1344 C C . ALA A 1 177 ? -0.208 -0.472 18.215 1.00 97.75 177 ALA A C 1
ATOM 1346 O O . ALA A 1 177 ? -1.107 -0.752 19.008 1.00 97.75 177 ALA A O 1
ATOM 1347 N N . GLY A 1 178 ? 1.013 -1.000 18.306 1.00 96.12 178 GLY A N 1
ATOM 1348 C CA . GLY A 1 178 ? 1.417 -1.973 19.323 1.00 96.12 178 GLY A CA 1
ATOM 1349 C C . GLY A 1 178 ? 2.318 -1.400 20.419 1.00 96.12 178 GLY A C 1
ATOM 1350 O O . GLY A 1 178 ? 2.709 -2.123 21.336 1.00 96.12 178 GLY A O 1
ATOM 1351 N N . SER A 1 179 ? 2.700 -0.125 20.328 1.00 95.88 179 SER A N 1
ATOM 1352 C CA . SER A 1 179 ? 3.611 0.537 21.268 1.00 95.88 179 SER A CA 1
ATOM 1353 C C . SER A 1 179 ? 3.370 2.046 21.329 1.00 95.88 179 SER A C 1
ATOM 1355 O O . SER A 1 179 ? 2.747 2.623 20.443 1.00 95.88 179 SER A O 1
ATOM 1357 N N . LYS A 1 180 ? 3.875 2.710 22.376 1.00 94.62 180 LYS A N 1
ATOM 1358 C CA . LYS A 1 180 ? 3.694 4.159 22.585 1.00 94.62 180 LYS A CA 1
ATOM 1359 C C . LYS A 1 180 ? 4.195 5.016 21.399 1.00 94.62 180 LYS A C 1
ATOM 1361 O O . LYS A 1 180 ? 3.458 5.907 20.982 1.00 94.62 180 LYS A O 1
ATOM 1366 N N . PRO A 1 181 ? 5.376 4.756 20.792 1.00 95.00 181 PRO A N 1
ATOM 1367 C CA . PRO A 1 181 ? 5.801 5.482 19.590 1.00 95.00 181 PRO A CA 1
ATOM 1368 C C . PRO A 1 181 ? 4.911 5.218 18.368 1.00 95.00 181 PRO A C 1
ATOM 1370 O O . PRO A 1 181 ? 4.628 6.143 17.610 1.00 95.00 181 PRO A O 1
ATOM 1373 N N . GLU A 1 182 ? 4.451 3.977 18.180 1.00 96.88 182 GLU A N 1
ATOM 1374 C CA . GLU A 1 182 ? 3.533 3.635 17.085 1.00 96.88 182 GLU A CA 1
ATOM 1375 C C . GLU A 1 182 ? 2.174 4.307 17.263 1.00 96.88 182 GLU A C 1
ATOM 1377 O O . GLU A 1 182 ? 1.599 4.763 16.279 1.00 96.88 182 GLU A O 1
ATOM 1382 N N . LEU A 1 183 ? 1.698 4.431 18.506 1.00 95.88 183 LEU A N 1
ATOM 1383 C CA . LEU A 1 183 ? 0.481 5.163 18.829 1.00 95.88 183 LEU A CA 1
ATOM 1384 C C . LEU A 1 183 ? 0.615 6.626 18.400 1.00 95.88 183 LEU A C 1
ATOM 1386 O O . LEU A 1 183 ? -0.218 7.106 17.644 1.00 95.88 183 LEU A O 1
ATOM 1390 N N . LEU A 1 184 ? 1.689 7.315 18.796 1.00 94.81 184 LEU A N 1
ATOM 1391 C CA . LEU A 1 184 ? 1.912 8.714 18.409 1.00 94.81 184 LEU A CA 1
ATOM 1392 C C . LEU A 1 184 ? 1.976 8.903 16.885 1.00 94.81 184 LEU A C 1
ATOM 1394 O O . LEU A 1 184 ? 1.403 9.859 16.360 1.00 94.81 184 LEU A O 1
ATOM 1398 N N . LEU A 1 185 ? 2.640 7.988 16.169 1.00 95.69 185 LEU A N 1
ATOM 1399 C CA . LEU A 1 185 ? 2.674 8.012 14.706 1.00 95.69 185 LEU A CA 1
ATOM 1400 C C . LEU A 1 185 ? 1.274 7.813 14.116 1.00 95.69 185 LEU A C 1
ATOM 1402 O O . LEU A 1 185 ? 0.865 8.582 13.248 1.00 95.69 185 LEU A O 1
ATOM 1406 N N . ALA A 1 186 ? 0.533 6.817 14.603 1.00 95.81 186 ALA A N 1
ATOM 1407 C CA . ALA A 1 186 ? -0.809 6.518 14.126 1.00 95.81 186 ALA A CA 1
ATOM 1408 C C . ALA A 1 186 ? -1.767 7.692 14.361 1.00 95.81 186 ALA A C 1
ATOM 1410 O O . ALA A 1 186 ? -2.451 8.107 13.428 1.00 95.81 186 ALA A O 1
ATOM 1411 N N . MET A 1 187 ? -1.747 8.283 15.560 1.00 93.25 187 MET A N 1
ATOM 1412 C CA . MET A 1 187 ? -2.525 9.478 15.898 1.00 93.25 187 MET A CA 1
ATOM 1413 C C . MET A 1 187 ? -2.201 10.632 14.942 1.00 93.25 187 MET A C 1
ATOM 1415 O O . MET A 1 187 ? -3.105 11.220 14.360 1.00 93.25 187 MET A O 1
ATOM 1419 N N . SER A 1 188 ? -0.912 10.915 14.712 1.00 93.94 188 SER A N 1
ATOM 1420 C CA . SER A 1 188 ? -0.497 11.996 13.812 1.00 93.94 188 SER A CA 1
ATOM 1421 C C . SER A 1 188 ? -0.924 11.769 12.360 1.00 93.94 188 SER A C 1
ATOM 1423 O O . SER A 1 188 ? -1.224 12.740 11.666 1.00 93.94 188 SER A O 1
ATOM 1425 N N . CYS A 1 189 ? -0.895 10.529 11.872 1.00 94.88 189 CYS A N 1
ATOM 1426 C CA . CYS A 1 189 ? -1.276 10.218 10.497 1.00 94.88 189 CYS A CA 1
ATOM 1427 C C . CYS A 1 189 ? -2.800 10.240 10.310 1.00 94.88 189 CYS A C 1
ATOM 1429 O O . CYS A 1 189 ? -3.273 10.757 9.297 1.00 94.88 189 CYS A O 1
ATOM 1431 N N . LEU A 1 190 ? -3.564 9.731 11.284 1.00 93.75 190 LEU A N 1
ATOM 1432 C CA . LEU A 1 190 ? -5.028 9.651 11.221 1.00 93.75 190 LEU A CA 1
ATOM 1433 C C . LEU A 1 190 ? -5.721 11.018 11.218 1.00 93.75 190 LEU A C 1
ATOM 1435 O O . LEU A 1 190 ? -6.825 11.107 10.691 1.00 93.75 190 LEU A O 1
ATOM 1439 N N . CYS A 1 191 ? -5.065 12.094 11.669 1.00 90.19 191 CYS A N 1
ATOM 1440 C CA . CYS A 1 191 ? -5.589 13.459 11.522 1.00 90.19 191 CYS A CA 1
ATOM 1441 C C . CYS A 1 191 ? -5.909 13.846 10.064 1.00 90.19 191 CYS A C 1
ATOM 1443 O O . CYS A 1 191 ? -6.740 14.717 9.831 1.00 90.19 191 CYS A O 1
ATOM 1445 N N . ASN A 1 192 ? -5.247 13.217 9.086 1.00 88.31 192 ASN A N 1
ATOM 1446 C CA . ASN A 1 192 ? -5.489 13.428 7.653 1.00 88.31 192 ASN A CA 1
ATOM 1447 C C . ASN A 1 192 ? -6.304 12.285 7.011 1.00 88.31 192 ASN A C 1
ATOM 1449 O O . ASN A 1 192 ? -6.373 12.188 5.784 1.00 88.31 192 ASN A O 1
ATOM 1453 N N . GLY A 1 193 ? -6.841 11.376 7.826 1.00 89.94 193 GLY A N 1
ATOM 1454 C CA . GLY A 1 193 ? -7.583 10.195 7.405 1.00 89.94 193 GLY A CA 1
ATOM 1455 C C . GLY A 1 193 ? -9.092 10.393 7.385 1.00 89.94 193 GLY A C 1
ATOM 1456 O O . GLY A 1 193 ? -9.604 11.511 7.392 1.00 89.94 193 GLY A O 1
ATOM 1457 N N . SER A 1 194 ? -9.811 9.273 7.343 1.00 93.38 194 SER A N 1
ATOM 1458 C CA . SER A 1 194 ? -11.259 9.276 7.539 1.00 93.38 194 SER A CA 1
ATOM 1459 C C . SER A 1 194 ? -11.588 9.516 9.017 1.00 93.38 194 SER A C 1
ATOM 1461 O O . SER A 1 194 ? -10.963 8.876 9.864 1.00 93.38 194 SER A O 1
ATOM 1463 N N . PRO A 1 195 ? -12.593 10.348 9.347 1.00 91.75 195 PRO A N 1
ATOM 1464 C CA . PRO A 1 195 ? -13.079 10.496 10.722 1.00 91.75 195 PRO A CA 1
ATOM 1465 C C . PRO A 1 195 ? -13.603 9.187 11.330 1.00 91.75 195 PRO A C 1
ATOM 1467 O O . PRO A 1 195 ? -13.633 9.034 12.543 1.00 91.75 195 PRO A O 1
ATOM 1470 N N . GLU A 1 196 ? -14.007 8.235 10.485 1.00 94.00 196 GLU A N 1
ATOM 1471 C CA . GLU A 1 196 ? -14.514 6.924 10.900 1.00 94.00 196 GLU A CA 1
ATOM 1472 C C . GLU A 1 196 ? -13.417 5.844 10.912 1.00 94.00 196 GLU A C 1
ATOM 1474 O O . GLU A 1 196 ? -13.709 4.664 11.111 1.00 94.00 196 GLU A O 1
ATOM 1479 N N . ALA A 1 197 ? -12.155 6.210 10.661 1.00 95.50 197 ALA A N 1
ATOM 1480 C CA . ALA A 1 197 ? -11.044 5.269 10.674 1.00 95.50 197 ALA A CA 1
ATOM 1481 C C . ALA A 1 197 ? -10.783 4.725 12.086 1.00 95.50 197 ALA A C 1
ATOM 1483 O O . ALA A 1 197 ? -10.709 5.470 13.062 1.00 95.50 197 ALA A O 1
ATOM 1484 N N . LEU A 1 198 ? -10.580 3.411 12.190 1.00 95.56 198 LEU A N 1
ATOM 1485 C CA . LEU A 1 198 ? -10.272 2.773 13.469 1.00 95.56 198 LEU A CA 1
ATOM 1486 C C . LEU A 1 198 ? -8.810 2.996 13.873 1.00 95.56 198 LEU A C 1
ATOM 1488 O O . LEU A 1 198 ? -7.896 2.865 13.059 1.00 95.56 198 LEU A O 1
ATOM 1492 N N . LEU A 1 199 ? -8.584 3.231 15.165 1.00 96.00 199 LEU A N 1
ATOM 1493 C CA . LEU A 1 199 ? -7.268 3.129 15.790 1.00 96.00 199 LEU A CA 1
ATOM 1494 C C . LEU A 1 199 ? -7.269 1.975 16.794 1.00 96.00 199 LEU A C 1
ATOM 1496 O O . LEU A 1 199 ? -7.784 2.092 17.905 1.00 96.00 199 LEU A O 1
ATOM 1500 N N . VAL A 1 200 ? -6.682 0.845 16.408 1.00 96.94 200 VAL A N 1
ATOM 1501 C CA . VAL A 1 200 ? -6.610 -0.350 17.258 1.00 96.94 200 VAL A CA 1
ATOM 1502 C C . VAL A 1 200 ? -5.330 -0.312 18.086 1.00 96.94 200 VAL A C 1
ATOM 1504 O O . VAL A 1 200 ? -4.232 -0.205 17.548 1.00 96.94 200 VAL A O 1
ATOM 1507 N N . CYS A 1 201 ? -5.460 -0.417 19.408 1.00 96.44 201 CYS A N 1
ATOM 1508 C CA . CYS A 1 201 ? -4.331 -0.329 20.333 1.00 96.44 201 CYS A CA 1
ATOM 1509 C C . CYS A 1 201 ? -3.990 -1.688 20.950 1.00 96.44 201 CYS A C 1
ATOM 1511 O O . CYS A 1 201 ? -4.648 -2.157 21.882 1.00 96.44 201 CYS A O 1
ATOM 1513 N N . ASN A 1 202 ? -2.899 -2.289 20.494 1.00 94.88 202 ASN A N 1
ATOM 1514 C CA . ASN A 1 202 ? -2.348 -3.545 20.995 1.00 94.88 202 ASN A CA 1
ATOM 1515 C C . ASN A 1 202 ? -1.082 -3.325 21.836 1.00 94.88 202 ASN A C 1
ATOM 1517 O O . ASN A 1 202 ? -0.713 -2.200 22.156 1.00 94.88 202 ASN A O 1
ATOM 1521 N N . GLY A 1 203 ? -0.469 -4.424 22.281 1.00 93.94 203 GLY A N 1
ATOM 1522 C CA . GLY A 1 203 ? 0.750 -4.401 23.091 1.00 93.94 203 GLY A CA 1
ATOM 1523 C C . GLY A 1 203 ? 0.541 -3.961 24.542 1.00 93.94 203 GLY A C 1
ATOM 1524 O O . GLY A 1 203 ? -0.591 -3.872 25.034 1.00 93.94 203 GLY A O 1
ATOM 1525 N N . PHE A 1 204 ? 1.663 -3.737 25.233 1.00 92.94 204 PHE A N 1
ATOM 1526 C CA . PHE A 1 204 ? 1.703 -3.342 26.642 1.00 92.94 204 PHE A CA 1
ATOM 1527 C C . PHE A 1 204 ? 1.269 -1.882 26.824 1.00 92.94 204 PHE A C 1
ATOM 1529 O O . PHE A 1 204 ? 1.720 -1.003 26.091 1.00 92.94 204 PHE A O 1
ATOM 1536 N N . LYS A 1 205 ? 0.411 -1.631 27.818 1.00 95.19 205 LYS A N 1
ATOM 1537 C CA . LYS A 1 205 ? -0.211 -0.326 28.070 1.00 95.19 205 LYS A CA 1
ATOM 1538 C C . LYS A 1 205 ? 0.122 0.134 29.485 1.00 95.19 205 LYS A C 1
ATOM 1540 O O . LYS A 1 205 ? -0.404 -0.414 30.450 1.00 95.19 205 LYS A O 1
ATOM 1545 N N . ASP A 1 206 ? 1.009 1.117 29.597 1.00 95.19 206 ASP A N 1
ATOM 1546 C CA . ASP A 1 206 ? 1.286 1.816 30.852 1.00 95.19 206 ASP A CA 1
ATOM 1547 C C . ASP A 1 206 ? 0.338 3.013 31.042 1.00 95.19 206 ASP A C 1
ATOM 1549 O O . ASP A 1 206 ? -0.455 3.355 30.161 1.00 95.19 206 ASP A O 1
ATOM 1553 N N . ALA A 1 207 ? 0.402 3.657 32.210 1.00 95.25 207 ALA A N 1
ATOM 1554 C CA . ALA A 1 207 ? -0.453 4.802 32.526 1.00 95.25 207 ALA A CA 1
ATOM 1555 C C . ALA A 1 207 ? -0.296 5.956 31.518 1.00 95.25 207 ALA A C 1
ATOM 1557 O O . ALA A 1 207 ? -1.274 6.618 31.174 1.00 95.25 207 ALA A O 1
ATOM 1558 N N . GLU A 1 208 ? 0.915 6.176 31.002 1.00 92.81 208 GLU A N 1
ATOM 1559 C CA . GLU A 1 208 ? 1.179 7.187 29.976 1.00 92.81 208 GLU A CA 1
ATOM 1560 C C . GLU A 1 208 ? 0.538 6.824 28.630 1.00 92.81 208 GLU A C 1
ATOM 1562 O O . GLU A 1 208 ? -0.046 7.690 27.986 1.00 92.81 208 GLU A O 1
ATOM 1567 N N . TYR A 1 209 ? 0.596 5.555 28.212 1.00 94.50 209 TYR A N 1
ATOM 1568 C CA . TYR A 1 209 ? -0.083 5.071 27.007 1.00 94.50 209 TYR A CA 1
ATOM 1569 C C . TYR A 1 209 ? -1.588 5.333 27.100 1.00 94.50 209 TYR A C 1
ATOM 1571 O O . TYR A 1 209 ? -2.180 5.867 26.167 1.00 94.50 209 TYR A O 1
ATOM 1579 N N . ILE A 1 210 ? -2.207 4.993 28.236 1.00 93.38 210 ILE A N 1
ATOM 1580 C CA . ILE A 1 210 ? -3.637 5.248 28.461 1.00 93.38 210 ILE A CA 1
ATOM 1581 C C . ILE A 1 210 ? -3.934 6.753 28.466 1.00 93.38 210 ILE A C 1
ATOM 1583 O O . ILE A 1 210 ? -4.913 7.182 27.862 1.00 93.38 210 ILE A O 1
ATOM 1587 N N . SER A 1 211 ? -3.057 7.565 29.062 1.00 92.00 211 SER A N 1
ATOM 1588 C CA . SER A 1 211 ? -3.205 9.026 29.071 1.00 92.00 211 SER A CA 1
ATOM 1589 C C . SER A 1 211 ? -3.176 9.623 27.657 1.00 92.00 211 SER A C 1
ATOM 1591 O O . SER A 1 211 ? -3.944 10.537 27.365 1.00 92.00 211 SER A O 1
ATOM 1593 N N . LEU A 1 212 ? -2.338 9.091 26.758 1.00 90.25 212 LEU A N 1
ATOM 1594 C CA . LEU A 1 212 ? -2.312 9.503 25.348 1.00 90.25 212 LEU A CA 1
ATOM 1595 C C . LEU A 1 212 ? -3.621 9.173 24.619 1.00 90.25 212 LEU A C 1
ATOM 1597 O O . LEU A 1 212 ? -4.067 9.970 23.796 1.00 90.25 212 LEU A O 1
ATOM 1601 N N . LEU A 1 213 ? -4.255 8.038 24.931 1.00 88.44 213 LEU A N 1
ATOM 1602 C CA . LEU A 1 213 ? -5.553 7.675 24.350 1.00 88.44 213 LEU A CA 1
ATOM 1603 C C . LEU A 1 213 ? -6.672 8.613 24.797 1.00 88.44 213 LEU A C 1
ATOM 1605 O O . LEU A 1 213 ? -7.479 9.028 23.973 1.00 88.44 213 LEU A O 1
ATOM 1609 N N . TRP A 1 214 ? -6.705 8.989 26.076 1.00 88.25 214 TRP A N 1
ATOM 1610 C CA . TRP A 1 214 ? -7.681 9.971 26.558 1.00 88.25 214 TRP A CA 1
ATOM 1611 C C . TRP A 1 214 ? -7.476 11.349 25.937 1.00 88.25 214 TRP A C 1
ATOM 1613 O O . TRP A 1 214 ? -8.445 12.050 25.643 1.00 88.25 214 TRP A O 1
ATOM 1623 N N . LEU A 1 215 ? -6.218 11.734 25.701 1.00 85.56 215 LEU A N 1
ATOM 1624 C CA . LEU A 1 215 ? -5.921 12.961 24.975 1.00 85.56 215 LEU A CA 1
ATOM 1625 C C . LEU A 1 215 ? -6.479 12.883 23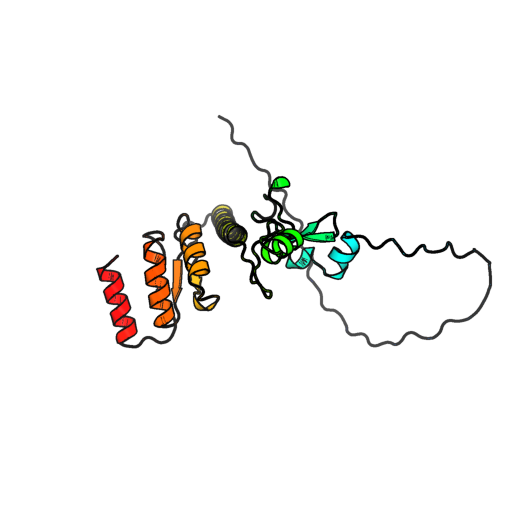.551 1.00 85.56 215 LEU A C 1
ATOM 1627 O O . LEU A 1 215 ? -7.119 13.826 23.118 1.00 85.56 215 LEU A O 1
ATOM 1631 N N . LEU A 1 216 ? -6.318 11.762 22.847 1.00 79.06 216 LEU A N 1
ATOM 1632 C CA . LEU A 1 216 ? -6.891 11.586 21.511 1.00 79.06 216 LEU A CA 1
ATOM 1633 C C . LEU A 1 216 ? -8.412 11.808 21.486 1.00 79.06 216 LEU A C 1
ATOM 1635 O O . LEU A 1 216 ? -8.891 12.593 20.678 1.00 79.06 216 LEU A O 1
ATOM 1639 N N . GLU A 1 217 ? -9.151 11.147 22.379 1.00 74.00 217 GLU A N 1
ATOM 1640 C CA . GLU A 1 217 ? -10.619 11.250 22.461 1.00 74.00 217 GLU A CA 1
ATOM 1641 C C . GLU A 1 217 ? -11.092 12.684 22.736 1.00 74.00 217 GLU A C 1
ATOM 1643 O O . GLU A 1 217 ? -12.186 13.072 22.351 1.00 74.00 217 GLU A O 1
ATOM 1648 N N . SER A 1 218 ? -10.253 13.500 23.377 1.00 70.88 218 SER A N 1
ATOM 1649 C CA . SER A 1 218 ? -10.569 14.903 23.655 1.00 70.88 218 SER A CA 1
ATOM 1650 C C . SER A 1 218 ? -10.307 15.845 22.468 1.00 70.88 218 SER A C 1
ATOM 1652 O O . SER A 1 218 ? -10.686 17.014 22.540 1.00 70.88 218 SER A O 1
ATOM 1654 N N . TYR A 1 219 ? -9.615 15.387 21.417 1.00 62.31 219 TYR A N 1
ATOM 1655 C CA . TYR A 1 219 ? -9.139 16.215 20.297 1.00 62.31 219 TYR A CA 1
ATOM 1656 C C . TYR A 1 219 ? -9.678 15.800 18.915 1.00 62.31 219 TYR A C 1
ATOM 1658 O O . TYR A 1 219 ? -9.474 16.554 17.961 1.00 62.31 219 TYR A O 1
ATOM 1666 N N . ILE A 1 220 ? -10.338 14.643 18.799 1.00 54.22 220 ILE A N 1
ATOM 1667 C CA . ILE A 1 220 ? -11.031 14.160 17.588 1.00 54.22 220 ILE A CA 1
ATOM 1668 C C . ILE A 1 220 ? -12.537 14.215 17.836 1.00 54.22 220 ILE A C 1
ATOM 1670 O O . ILE A 1 220 ? -13.258 14.679 16.925 1.00 54.22 220 ILE A O 1
#

Secondary structure (DSSP, 8-state):
--------PPPPPPPP---------PPPPPPP-----------PPPPP-HHHHHHHTTHHHHTTTTEEE-TTS-EEE-TTGGG--GGG-EEHHHHHHHHHS-GGGTS--PPSS-----HHHHHHHHHHHHHHHHHHHHHHT--SPP--EEEGGG---HHHHHHHHHHHGGGT-EEEE-SHHHHHHHHHHHTTS-TT--EEE-S---HHHHHHHHHHHTT-

Sequence (220 aa):
MPALACCVDAAVSPQPYAFSGWDSVLPASPPSHNTSSVAPASAVPAVWSPAHSALLYRVDGWGAPYFTVNSNGNVSVRPYGVDTPAHQEIDLLKIVKKASDPKSLGGLGLQLPLIVRFPDVLKHRLESLQCAFDFAIESQGYEAHYQGVYPVKCNQNKFVVEDIVKFGSGFRFGLEAGSKPELLLAMSCLCNGSPEALLVCNGFKDAEYISLLWLLESYI